Protein AF-A0A9W7DNK6-F1 (afdb_monomer)

Radius of gyration: 19.86 Å; Cα contacts (8 Å, |Δi|>4): 565; chains: 1; bounding box: 52×37×56 Å

Sequence (285 aa):
MNDELVAIPTETVYGLACNALSPTAAERVFQKKARPLTDPLIVHVPSPESALPLISAPPQLHTAFLALTSSFWPGPLTIILPSSPLIPPIITSSTSTVALRSPSHPTCRSIMSACKVPLAMPSANKFGHVSPTTREHVMCEFPTGVLIVDEGESSTSEKVGIESTVVKLSVDPGGATAVQILRPGVVTSRMVSGGMEDVGETVVVDFGGIMEGMEGEALAYRTLSGGGDAGEAGRVVYETLRWAEEVTGAKWIALPDLRRVDDESVEGVKDRIWRAASGIVKGEK

Structure (mmCIF, N/CA/C/O backbone):
data_AF-A0A9W7DNK6-F1
#
_entry.id   AF-A0A9W7DNK6-F1
#
loop_
_atom_site.group_PDB
_atom_site.id
_atom_site.type_symbol
_atom_site.label_atom_id
_atom_site.label_alt_id
_atom_site.label_comp_id
_atom_site.label_asym_id
_atom_site.label_entity_id
_atom_site.label_seq_id
_atom_site.pdbx_PDB_ins_code
_atom_site.Cartn_x
_atom_site.Cartn_y
_atom_site.Cartn_z
_atom_site.occupancy
_atom_site.B_iso_or_equiv
_atom_site.auth_seq_id
_atom_site.auth_comp_id
_atom_site.auth_asym_id
_atom_site.auth_atom_id
_atom_site.pdbx_PDB_model_num
ATOM 1 N N . MET A 1 1 ? -8.179 14.405 7.947 1.00 64.06 1 MET A N 1
ATOM 2 C CA . MET A 1 1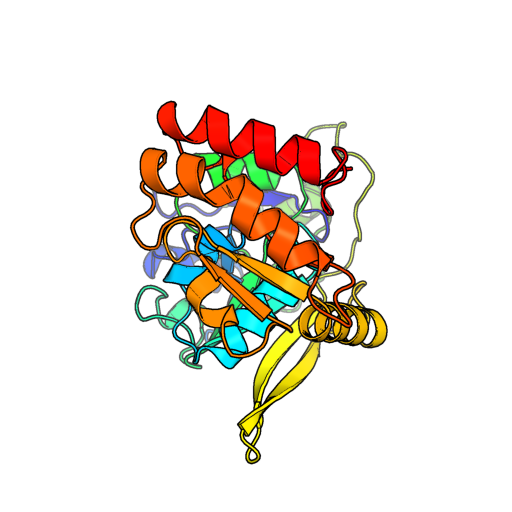 ? -7.617 15.775 7.953 1.00 64.06 1 MET A CA 1
ATOM 3 C C . MET A 1 1 ? -7.549 16.375 9.356 1.00 64.06 1 MET A C 1
ATOM 5 O O . MET A 1 1 ? -6.521 16.944 9.669 1.00 64.06 1 MET A O 1
ATOM 9 N N . ASN A 1 2 ? -8.550 16.188 10.226 1.00 84.25 2 ASN A N 1
ATOM 10 C CA . ASN A 1 2 ? -8.528 16.683 11.619 1.00 84.25 2 ASN A CA 1
ATOM 11 C C . ASN A 1 2 ? -7.933 15.675 12.632 1.00 84.25 2 ASN A C 1
ATOM 13 O O . ASN A 1 2 ? -8.372 15.611 13.777 1.00 84.25 2 ASN A O 1
ATOM 17 N N . ASP A 1 3 ? -7.011 14.812 12.189 1.00 85.56 3 ASP A N 1
ATOM 18 C CA . ASP A 1 3 ? -6.438 13.702 12.978 1.00 85.56 3 ASP A CA 1
ATOM 19 C C . ASP A 1 3 ? -7.453 12.752 13.647 1.00 85.56 3 ASP A C 1
ATOM 21 O O . ASP A 1 3 ? -7.132 12.053 14.608 1.00 85.56 3 ASP A O 1
ATOM 25 N N . GLU A 1 4 ? -8.686 12.705 13.142 1.00 90.81 4 GLU A N 1
ATOM 26 C CA . GLU A 1 4 ? -9.714 11.763 13.584 1.00 90.81 4 GLU A CA 1
ATOM 27 C C . GLU A 1 4 ? -9.460 10.347 13.063 1.00 90.81 4 GLU A C 1
ATOM 29 O O . GLU A 1 4 ? -8.839 10.147 12.016 1.00 90.81 4 GLU A O 1
ATOM 34 N N . LEU A 1 5 ? -9.970 9.366 13.812 1.00 96.31 5 LEU A N 1
ATOM 35 C CA . LEU A 1 5 ? -9.886 7.954 13.465 1.00 96.31 5 LEU A CA 1
ATOM 36 C C . LEU A 1 5 ? -11.190 7.501 12.819 1.00 96.31 5 LEU A C 1
ATOM 38 O O . LEU A 1 5 ? -12.268 7.682 13.396 1.00 96.31 5 LEU A O 1
ATOM 42 N N . VAL A 1 6 ? -11.075 6.873 11.653 1.00 96.94 6 VAL A N 1
ATOM 43 C CA . VAL A 1 6 ? -12.226 6.401 10.880 1.00 96.94 6 VAL A CA 1
ATOM 44 C C . VAL A 1 6 ? -12.039 4.928 10.547 1.00 96.94 6 VAL A C 1
ATOM 46 O O . VAL A 1 6 ? -11.038 4.552 9.951 1.00 96.94 6 VAL A O 1
ATOM 49 N N . ALA A 1 7 ? -12.988 4.077 10.916 1.00 96.81 7 ALA A N 1
ATOM 50 C CA . ALA A 1 7 ? -13.024 2.694 10.479 1.00 96.81 7 ALA A CA 1
ATOM 51 C C . ALA A 1 7 ? -13.635 2.602 9.078 1.00 96.81 7 ALA A C 1
ATOM 53 O O . ALA A 1 7 ? -14.794 2.968 8.875 1.00 96.81 7 ALA A O 1
ATOM 54 N N . ILE A 1 8 ? -12.850 2.110 8.124 1.00 95.12 8 ILE A N 1
ATOM 55 C CA . ILE A 1 8 ? -13.190 2.054 6.702 1.00 95.12 8 ILE A CA 1
ATOM 56 C C . ILE A 1 8 ? -13.221 0.584 6.250 1.00 95.12 8 ILE A C 1
ATOM 58 O O . ILE A 1 8 ? -12.282 -0.160 6.553 1.00 95.12 8 ILE A O 1
ATOM 62 N N . PRO A 1 9 ? -14.264 0.142 5.526 1.00 92.94 9 PRO A N 1
ATOM 63 C CA . PRO A 1 9 ? -14.311 -1.194 4.940 1.00 92.94 9 PRO A CA 1
ATOM 64 C C . PRO A 1 9 ? -13.291 -1.349 3.805 1.00 92.94 9 PRO A C 1
ATOM 66 O O . PRO A 1 9 ? -13.071 -0.425 3.019 1.00 92.94 9 PRO A O 1
ATOM 69 N N . THR A 1 10 ? -12.687 -2.535 3.700 1.00 89.56 10 THR A N 1
ATOM 70 C CA . THR A 1 10 ? -11.855 -2.950 2.556 1.00 89.56 10 THR A CA 1
ATOM 71 C C . THR A 1 10 ? -12.323 -4.307 2.037 1.00 89.56 10 THR A C 1
ATOM 73 O O . THR A 1 10 ? -13.137 -4.970 2.677 1.00 89.56 10 THR A O 1
ATOM 76 N N . GLU A 1 11 ? -11.751 -4.776 0.928 1.00 84.75 11 GLU A N 1
ATOM 77 C CA . GLU A 1 11 ? -11.993 -6.119 0.399 1.00 84.75 11 GLU A CA 1
ATOM 78 C C . GLU A 1 11 ? -11.449 -7.216 1.331 1.00 84.75 11 GLU A C 1
ATOM 80 O O . GLU A 1 11 ? -11.823 -8.376 1.211 1.00 84.75 11 GLU A O 1
ATOM 85 N N . THR A 1 12 ? -10.571 -6.866 2.279 1.00 83.56 12 THR A N 1
ATOM 86 C CA . THR A 1 12 ? -9.994 -7.806 3.256 1.00 83.56 12 THR A CA 1
ATOM 87 C C . THR A 1 12 ? -10.720 -7.764 4.599 1.00 83.56 12 THR A C 1
ATOM 89 O O . THR A 1 12 ? -11.497 -8.660 4.918 1.00 83.56 12 THR A O 1
ATOM 92 N N . VAL A 1 13 ? -10.472 -6.716 5.384 1.00 88.81 13 VAL A N 1
ATOM 93 C CA . VAL A 1 13 ? -11.018 -6.480 6.727 1.00 88.81 13 VAL A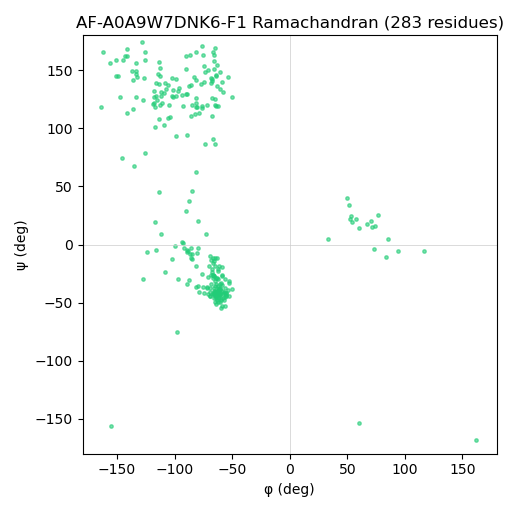 CA 1
ATOM 94 C C . VAL A 1 13 ? -11.286 -4.981 6.899 1.00 88.81 13 VAL A C 1
ATOM 96 O O . VAL A 1 13 ? -10.737 -4.162 6.156 1.00 88.81 13 VAL A O 1
ATOM 99 N N . TYR A 1 14 ? -12.098 -4.590 7.877 1.00 92.69 14 TYR A N 1
ATOM 100 C CA . TYR A 1 14 ? -12.216 -3.184 8.262 1.00 92.69 14 TYR A CA 1
ATOM 101 C C . TYR A 1 14 ? -10.880 -2.682 8.797 1.00 92.69 14 TYR A C 1
ATOM 103 O O . TYR A 1 14 ? -10.223 -3.353 9.599 1.00 92.69 14 TYR A O 1
ATOM 111 N N . GLY A 1 15 ? -10.498 -1.484 8.377 1.00 95.81 15 GLY A N 1
ATOM 112 C CA . GLY A 1 15 ? -9.262 -0.840 8.777 1.00 95.81 15 GLY A CA 1
ATOM 113 C C . GLY A 1 15 ? -9.510 0.442 9.566 1.00 95.81 15 GLY A C 1
ATOM 114 O O . GLY A 1 15 ? -10.405 1.207 9.229 1.00 95.81 15 GLY A O 1
ATOM 115 N N . LEU A 1 16 ? -8.733 0.685 10.624 1.00 97.44 16 LEU A N 1
ATOM 116 C CA . LEU A 1 16 ? -8.794 1.908 11.427 1.00 97.44 16 LEU A CA 1
ATOM 117 C C . LEU A 1 16 ? -7.854 2.952 10.826 1.00 97.44 16 LEU A C 1
ATOM 119 O O . LEU A 1 16 ? -6.657 2.945 11.100 1.00 97.44 16 LEU A O 1
ATOM 123 N N . ALA A 1 17 ? -8.401 3.815 9.981 1.00 97.56 17 ALA A N 1
ATOM 124 C CA . ALA A 1 17 ? -7.662 4.789 9.204 1.00 97.56 17 ALA A CA 1
ATOM 125 C C . ALA A 1 17 ? -7.319 6.051 10.003 1.00 97.56 17 ALA A C 1
ATOM 127 O O . ALA A 1 17 ? -8.140 6.588 10.753 1.00 97.56 17 ALA A O 1
ATOM 128 N N . CYS A 1 18 ? -6.118 6.563 9.754 1.00 97.31 18 CYS A N 1
ATOM 129 C CA . CYS A 1 18 ? -5.677 7.901 10.120 1.00 97.31 18 CYS A CA 1
ATOM 130 C C . CYS A 1 18 ? -4.815 8.499 8.995 1.00 97.31 18 CYS A C 1
ATOM 132 O O . CYS A 1 18 ? -4.393 7.789 8.080 1.00 97.31 18 CYS A O 1
ATOM 134 N N . ASN A 1 19 ? -4.519 9.800 9.054 1.00 97.38 19 ASN A N 1
ATOM 135 C CA . ASN A 1 19 ? -3.562 10.419 8.131 1.00 97.38 19 ASN A CA 1
ATOM 136 C C . ASN A 1 19 ? -2.161 9.823 8.365 1.00 97.38 19 ASN A C 1
ATOM 138 O O . ASN A 1 19 ? -1.620 9.971 9.460 1.00 97.38 19 ASN A O 1
ATOM 142 N N . ALA A 1 20 ? -1.571 9.176 7.355 1.00 97.38 20 ALA A N 1
ATOM 143 C CA . ALA A 1 20 ? -0.252 8.552 7.479 1.00 97.38 20 ALA A CA 1
ATOM 144 C C . ALA A 1 20 ? 0.881 9.574 7.653 1.00 97.38 20 ALA A C 1
ATOM 146 O O . ALA A 1 20 ? 1.939 9.223 8.161 1.00 97.38 20 ALA A O 1
ATOM 147 N N . LEU A 1 21 ? 0.668 10.829 7.250 1.00 96.50 21 LEU A N 1
ATOM 148 C CA . LEU A 1 21 ? 1.663 11.901 7.356 1.00 96.50 21 LEU A CA 1
ATOM 149 C C . LEU A 1 21 ? 1.590 12.652 8.694 1.00 96.50 21 LEU A C 1
ATOM 151 O O . LEU A 1 21 ? 2.411 13.528 8.945 1.00 96.50 21 LEU A O 1
ATOM 155 N N . SER A 1 22 ? 0.614 12.332 9.552 1.00 97.31 22 SER A N 1
ATOM 156 C CA . SER A 1 22 ? 0.435 12.962 10.864 1.00 97.31 22 SER A CA 1
ATOM 157 C C . SER A 1 22 ? 0.917 12.025 11.978 1.00 97.31 22 SER A C 1
ATOM 159 O O . SER A 1 22 ? 0.249 11.024 12.260 1.00 97.31 22 SER A O 1
ATOM 161 N N . PRO A 1 23 ? 2.042 12.336 12.655 1.00 96.81 23 PRO A N 1
ATOM 162 C CA . PRO A 1 23 ? 2.496 11.564 13.810 1.00 96.81 23 PRO A CA 1
ATOM 163 C C . PRO A 1 23 ? 1.430 11.500 14.909 1.00 96.81 23 PRO A C 1
ATOM 165 O O . PRO A 1 23 ? 1.177 10.434 15.460 1.00 96.81 23 PRO A O 1
ATOM 168 N N . THR A 1 24 ? 0.737 12.614 15.162 1.00 97.00 24 THR A N 1
ATOM 169 C CA . THR A 1 24 ? -0.335 12.706 16.160 1.00 97.00 24 THR A CA 1
ATOM 170 C C . THR A 1 24 ? -1.504 11.779 15.830 1.00 97.00 24 THR A C 1
ATOM 172 O O . THR A 1 24 ? -2.023 11.092 16.711 1.00 97.00 24 THR A O 1
ATOM 175 N N . ALA A 1 25 ? -1.911 11.694 14.561 1.00 96.94 25 ALA A N 1
ATOM 176 C CA . ALA A 1 25 ? -2.964 10.767 14.153 1.00 96.94 25 ALA A CA 1
ATOM 177 C C . ALA A 1 25 ? -2.529 9.300 14.321 1.00 96.94 25 ALA A C 1
ATOM 179 O O . ALA A 1 25 ? -3.310 8.471 14.794 1.00 96.94 25 ALA A O 1
ATOM 180 N N . ALA A 1 26 ? -1.271 8.986 13.993 1.00 97.38 26 ALA A N 1
ATOM 181 C CA . ALA A 1 26 ? -0.706 7.654 14.184 1.00 97.38 26 ALA A CA 1
ATOM 182 C C . ALA A 1 26 ? -0.643 7.258 15.670 1.00 97.38 26 ALA A C 1
ATOM 184 O O . ALA A 1 26 ? -1.059 6.154 16.025 1.00 97.38 26 ALA A O 1
ATOM 185 N N . GLU A 1 27 ? -0.210 8.160 16.558 1.00 96.94 27 GLU A N 1
ATOM 186 C CA . GLU A 1 27 ? -0.212 7.937 18.012 1.00 96.94 27 GLU A CA 1
ATOM 187 C C . GLU A 1 27 ? -1.606 7.565 18.520 1.00 96.94 27 GLU A C 1
ATOM 189 O O . GLU A 1 27 ? -1.755 6.606 19.282 1.00 96.94 27 GLU A O 1
ATOM 194 N N . ARG A 1 28 ? -2.646 8.263 18.042 1.00 96.88 28 ARG A N 1
ATOM 195 C CA . ARG A 1 28 ? -4.041 7.948 18.382 1.00 96.88 28 ARG A CA 1
ATOM 196 C C . ARG A 1 28 ? -4.426 6.537 17.943 1.00 96.88 28 ARG A C 1
ATOM 198 O O . ARG A 1 28 ? -5.109 5.854 18.702 1.00 96.88 28 ARG A O 1
ATOM 205 N N . VAL A 1 29 ? -3.983 6.068 16.772 1.00 97.19 29 VAL A N 1
ATOM 206 C CA . VAL A 1 29 ? -4.210 4.680 16.322 1.00 97.19 29 VAL A CA 1
ATOM 207 C C . VAL A 1 29 ? -3.545 3.678 17.266 1.00 97.19 29 VAL A C 1
ATOM 209 O O . VAL A 1 29 ? -4.205 2.734 17.710 1.00 97.19 29 VAL A O 1
ATOM 212 N N . PHE A 1 30 ? -2.268 3.880 17.608 1.00 97.31 30 PHE A N 1
ATOM 213 C CA . PHE A 1 30 ? -1.543 2.996 18.528 1.00 97.31 30 PHE A CA 1
ATOM 214 C C . PHE A 1 30 ? -2.212 2.934 19.904 1.00 97.31 30 PHE A C 1
ATOM 216 O O . PHE A 1 30 ? -2.486 1.840 20.404 1.00 97.31 30 PHE A O 1
ATOM 223 N N . GLN A 1 31 ? -2.557 4.093 20.471 1.00 96.56 31 GLN A N 1
ATOM 224 C CA . GLN A 1 31 ? -3.263 4.200 21.748 1.00 96.56 31 GLN A CA 1
ATOM 225 C C . GLN A 1 31 ? -4.633 3.519 21.692 1.00 96.56 31 GLN A C 1
ATOM 227 O O . GLN A 1 31 ? -4.946 2.687 22.543 1.00 96.56 31 GLN A O 1
ATOM 232 N N . LYS A 1 32 ? -5.444 3.821 20.668 1.00 96.38 32 LYS A N 1
ATOM 233 C CA . LYS A 1 32 ? -6.810 3.294 20.543 1.00 96.38 32 LYS A CA 1
ATOM 234 C C . LYS A 1 32 ? -6.833 1.774 20.425 1.00 96.38 32 LYS A C 1
ATOM 236 O O . LYS A 1 32 ? -7.712 1.132 20.994 1.00 96.38 32 LYS A O 1
ATOM 241 N N . LYS A 1 33 ? -5.855 1.203 19.718 1.00 96.31 33 LYS A N 1
ATOM 242 C CA . LYS A 1 33 ? -5.711 -0.245 19.532 1.00 96.31 33 LYS A CA 1
ATOM 243 C C . LYS A 1 33 ? -4.958 -0.939 20.668 1.00 96.31 33 LYS A C 1
ATOM 245 O O . LYS A 1 33 ? -4.891 -2.163 20.635 1.00 96.31 33 LYS A O 1
ATOM 250 N N . ALA A 1 34 ? -4.362 -0.207 21.612 1.00 96.38 34 ALA A N 1
ATOM 251 C CA . ALA A 1 34 ? -3.357 -0.740 22.538 1.00 96.38 34 ALA A CA 1
ATOM 252 C C . ALA A 1 34 ? -2.245 -1.529 21.805 1.00 96.38 34 ALA A C 1
ATOM 254 O O . ALA A 1 34 ? -1.817 -2.599 22.235 1.00 96.38 34 ALA A O 1
ATOM 255 N N . ARG A 1 35 ? -1.821 -1.018 20.641 1.00 96.31 35 ARG A N 1
ATOM 256 C CA . ARG A 1 35 ? -0.809 -1.639 19.775 1.00 96.31 35 ARG A CA 1
ATOM 257 C C . ARG A 1 35 ? 0.590 -1.188 20.213 1.00 96.31 35 ARG A C 1
ATOM 259 O O . ARG A 1 35 ? 0.772 0.005 20.457 1.00 96.31 35 ARG A O 1
ATOM 266 N N . PRO A 1 36 ? 1.586 -2.087 20.287 1.00 95.56 36 PRO A N 1
ATOM 267 C CA . PRO A 1 36 ? 2.958 -1.692 20.588 1.00 95.56 36 PRO A CA 1
ATOM 268 C C . PRO A 1 36 ? 3.550 -0.865 19.440 1.00 95.56 36 PRO A C 1
ATOM 270 O O . PRO A 1 36 ? 3.337 -1.178 18.271 1.00 95.56 36 PRO A O 1
ATOM 273 N N . LEU A 1 37 ? 4.352 0.153 19.768 1.00 94.81 37 LEU A N 1
ATOM 274 C CA . LEU A 1 37 ? 5.025 1.014 18.780 1.00 94.81 37 LEU A CA 1
ATOM 275 C C . LEU A 1 37 ? 6.055 0.268 17.917 1.00 94.81 37 LEU A C 1
ATOM 277 O O . LEU A 1 37 ? 6.522 0.806 16.919 1.00 94.81 37 LEU A O 1
ATOM 281 N N . THR A 1 38 ? 6.405 -0.965 18.287 1.00 94.56 38 THR A N 1
ATOM 282 C CA . THR A 1 38 ? 7.292 -1.853 17.525 1.00 94.56 38 THR A CA 1
ATOM 283 C C . THR A 1 38 ? 6.588 -2.572 16.374 1.00 94.56 38 THR A C 1
ATOM 285 O O . THR A 1 38 ? 7.257 -3.277 15.625 1.00 94.56 38 THR A O 1
ATOM 288 N N . ASP A 1 39 ? 5.260 -2.456 16.257 1.00 93.62 39 ASP A N 1
ATOM 289 C CA . ASP A 1 39 ? 4.487 -3.115 15.206 1.00 93.62 39 ASP A CA 1
ATOM 290 C C . ASP A 1 39 ? 3.962 -2.082 14.182 1.00 93.62 39 ASP A C 1
ATOM 292 O O . ASP A 1 39 ? 2.989 -1.370 14.470 1.00 93.62 39 ASP A O 1
ATOM 296 N N . PRO A 1 40 ? 4.588 -1.976 12.994 1.00 96.44 40 PRO A N 1
ATOM 297 C CA . PRO A 1 40 ? 4.369 -0.873 12.058 1.00 96.44 40 PRO A CA 1
ATOM 298 C C . PRO A 1 40 ? 2.958 -0.869 11.461 1.00 96.44 40 PRO A C 1
ATOM 300 O O . PRO A 1 40 ? 2.211 -1.847 11.546 1.00 96.44 40 PRO A O 1
ATOM 303 N N . LEU A 1 41 ? 2.568 0.246 10.843 1.00 97.88 41 LEU A N 1
ATOM 304 C CA . LEU A 1 41 ? 1.269 0.406 10.188 1.00 97.88 41 LEU A CA 1
ATOM 305 C C . LEU A 1 41 ? 1.400 0.275 8.667 1.00 97.88 41 LEU A C 1
ATOM 307 O O . LEU A 1 41 ? 2.362 0.749 8.068 1.00 97.88 41 LEU A O 1
ATOM 311 N N . ILE A 1 42 ? 0.393 -0.330 8.030 1.00 98.19 42 ILE A N 1
ATOM 312 C CA . ILE A 1 42 ? 0.296 -0.365 6.566 1.00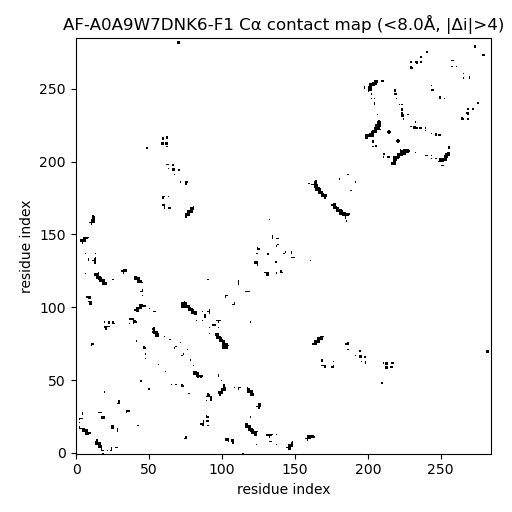 98.19 42 ILE A CA 1
ATOM 313 C C . ILE A 1 42 ? -0.300 0.958 6.081 1.00 98.19 42 ILE A C 1
ATOM 315 O O . ILE A 1 42 ? -1.391 1.357 6.505 1.00 98.19 42 ILE A O 1
ATOM 319 N N . VAL A 1 43 ? 0.410 1.610 5.168 1.00 98.44 43 VAL A N 1
ATOM 320 C CA . VAL A 1 43 ? 0.002 2.839 4.494 1.00 98.44 43 VAL A CA 1
ATOM 321 C C . VAL A 1 43 ? -0.752 2.489 3.215 1.00 98.44 43 VAL A C 1
ATOM 323 O O . VAL A 1 43 ? -0.304 1.690 2.398 1.00 98.44 43 VAL A O 1
ATOM 326 N N . HIS A 1 44 ? -1.920 3.091 3.047 1.00 98.31 44 HIS A N 1
ATOM 327 C CA . HIS A 1 44 ? -2.812 2.862 1.928 1.00 98.31 44 HIS A CA 1
ATOM 328 C C . HIS A 1 44 ? -2.794 4.064 0.991 1.00 98.31 44 HIS A C 1
ATOM 330 O O . HIS A 1 44 ? -2.900 5.214 1.428 1.00 98.31 44 HIS A O 1
ATOM 336 N N . VAL A 1 45 ? -2.684 3.774 -0.302 1.00 96.56 45 VAL A N 1
ATOM 337 C CA . VAL A 1 45 ? -2.554 4.751 -1.389 1.00 96.56 45 VAL A CA 1
ATOM 338 C C . VAL A 1 45 ? -3.521 4.433 -2.538 1.00 96.56 45 VAL A C 1
ATOM 340 O O . VAL A 1 45 ? -3.805 3.261 -2.802 1.00 96.56 45 VAL A O 1
ATOM 343 N N . PRO A 1 46 ? -4.100 5.440 -3.216 1.00 92.94 46 PRO A N 1
ATOM 344 C CA . PRO A 1 46 ? -5.096 5.199 -4.264 1.00 92.94 46 PRO A CA 1
ATOM 345 C C . PRO A 1 46 ? -4.503 4.564 -5.531 1.00 92.94 46 PRO A C 1
ATOM 347 O O . PRO A 1 46 ? -5.258 4.026 -6.350 1.00 92.94 46 PRO A O 1
ATOM 350 N N . SER A 1 47 ? -3.181 4.644 -5.711 1.00 89.38 47 SER A N 1
ATOM 351 C CA . SER A 1 47 ? -2.485 4.128 -6.890 1.00 89.38 47 SER A CA 1
ATOM 352 C C . SER A 1 47 ? -0.976 3.937 -6.681 1.00 89.38 47 SER A C 1
ATOM 354 O O . SER A 1 47 ? -0.430 4.492 -5.720 1.00 89.38 47 SER A O 1
ATOM 356 N N . PRO A 1 48 ? -0.291 3.200 -7.575 1.00 88.81 48 PRO A N 1
ATOM 357 C CA . PRO A 1 48 ? 1.166 3.065 -7.551 1.00 88.81 48 PRO A CA 1
ATOM 358 C C . PRO A 1 48 ? 1.884 4.416 -7.635 1.00 88.81 48 PRO A C 1
ATOM 360 O O . PRO A 1 48 ? 2.801 4.667 -6.860 1.00 88.81 48 PRO A O 1
ATOM 363 N N . GLU A 1 49 ? 1.408 5.331 -8.483 1.00 87.38 49 GLU A N 1
ATOM 364 C CA . GLU A 1 49 ? 2.028 6.648 -8.691 1.00 87.38 49 GLU A CA 1
ATOM 365 C C . GLU A 1 49 ? 1.991 7.482 -7.407 1.00 87.38 49 GLU A C 1
ATOM 367 O O . GLU A 1 49 ? 2.979 8.100 -7.026 1.00 87.38 49 GLU A O 1
ATOM 372 N N . SER A 1 50 ? 0.875 7.433 -6.670 1.00 90.62 50 SER A N 1
ATOM 373 C CA . SER A 1 50 ? 0.760 8.101 -5.365 1.00 90.62 50 SER A CA 1
ATOM 374 C C . SER A 1 50 ? 1.628 7.471 -4.265 1.00 90.62 50 SER A C 1
ATOM 376 O O . SER A 1 50 ? 1.816 8.075 -3.209 1.00 90.62 50 SER A O 1
ATOM 378 N N . ALA A 1 51 ? 2.156 6.267 -4.500 1.00 95.00 51 ALA A N 1
ATOM 379 C CA . ALA A 1 51 ? 3.057 5.564 -3.595 1.00 95.00 51 ALA A CA 1
ATOM 380 C C . ALA A 1 51 ? 4.528 5.945 -3.816 1.00 95.00 51 ALA A C 1
ATOM 382 O O . ALA A 1 51 ? 5.299 5.924 -2.858 1.00 95.00 51 ALA A O 1
ATOM 383 N N . LEU A 1 52 ? 4.913 6.301 -5.050 1.00 92.25 52 LEU A N 1
ATOM 384 C CA . LEU A 1 52 ? 6.305 6.584 -5.425 1.00 92.25 52 LEU A CA 1
ATOM 385 C C . LEU A 1 52 ? 6.968 7.672 -4.555 1.00 92.25 52 LEU A C 1
ATOM 387 O O . LEU A 1 52 ? 8.089 7.453 -4.104 1.00 92.25 52 LEU A O 1
ATOM 391 N N . PRO A 1 53 ? 6.303 8.790 -4.193 1.00 94.06 53 PRO A N 1
ATOM 392 C CA . PRO A 1 53 ? 6.905 9.777 -3.291 1.00 94.06 53 PRO A CA 1
ATOM 393 C C . PRO A 1 53 ? 7.165 9.256 -1.865 1.00 94.06 53 PRO A C 1
ATOM 395 O O . PRO A 1 53 ? 7.927 9.855 -1.105 1.00 94.06 53 PRO A O 1
ATOM 398 N N . LEU A 1 54 ? 6.509 8.162 -1.459 1.00 96.75 54 LEU A N 1
ATOM 399 C CA . LEU A 1 54 ? 6.585 7.593 -0.107 1.00 96.75 54 LEU A CA 1
ATOM 400 C C . LEU A 1 54 ? 7.722 6.574 0.052 1.00 96.75 54 LEU A C 1
ATOM 402 O O . LEU A 1 54 ? 7.976 6.112 1.168 1.00 96.75 54 LEU A O 1
ATOM 406 N N . ILE A 1 55 ? 8.406 6.229 -1.039 1.00 96.38 55 ILE A N 1
ATOM 407 C CA . ILE A 1 55 ? 9.526 5.287 -1.059 1.00 96.38 55 ILE A CA 1
ATOM 408 C C . ILE A 1 55 ? 10.834 5.999 -1.407 1.00 96.38 55 ILE A C 1
ATOM 410 O O . ILE A 1 55 ? 10.853 7.027 -2.075 1.00 96.38 55 ILE A O 1
ATOM 414 N N . SER A 1 56 ? 11.941 5.459 -0.910 1.00 95.06 56 SER A N 1
ATOM 415 C CA . SER A 1 56 ? 13.297 5.926 -1.213 1.00 95.06 56 SER A CA 1
ATOM 416 C C . SER A 1 56 ? 14.179 4.713 -1.483 1.00 95.06 56 SER A C 1
ATOM 418 O O . SER A 1 56 ? 15.042 4.363 -0.675 1.00 95.06 56 SER A O 1
ATOM 420 N N . ALA A 1 57 ? 13.896 4.021 -2.585 1.00 90.75 57 ALA A N 1
ATOM 421 C CA . ALA A 1 57 ? 14.512 2.750 -2.936 1.00 90.75 57 ALA A CA 1
ATOM 422 C C . ALA A 1 57 ? 15.387 2.884 -4.202 1.00 90.75 57 ALA A C 1
ATOM 424 O O . ALA A 1 57 ? 15.200 3.818 -4.981 1.00 90.75 57 ALA A O 1
ATOM 425 N N . PRO A 1 58 ? 16.374 1.993 -4.410 1.00 87.81 58 PRO A N 1
ATOM 426 C CA . PRO A 1 58 ? 17.147 1.980 -5.648 1.00 87.81 58 PRO A CA 1
ATOM 427 C C . PRO A 1 58 ? 16.260 1.596 -6.852 1.00 87.81 58 PRO A C 1
ATOM 429 O O . PRO A 1 58 ? 15.233 0.935 -6.649 1.00 87.81 58 PRO A O 1
ATOM 432 N N . PRO A 1 59 ? 16.659 1.953 -8.093 1.00 81.69 59 PRO A N 1
ATOM 433 C CA . PRO A 1 59 ? 15.852 1.751 -9.303 1.00 81.69 59 PRO A CA 1
ATOM 434 C C . PRO A 1 59 ? 15.305 0.329 -9.458 1.00 81.69 59 PRO A C 1
ATOM 436 O O . PRO A 1 59 ? 14.140 0.141 -9.792 1.00 81.69 59 PRO A O 1
ATOM 439 N N . GLN A 1 60 ? 16.104 -0.672 -9.093 1.00 80.12 60 GLN A N 1
ATOM 440 C CA . GLN A 1 60 ? 15.728 -2.076 -9.214 1.00 80.12 60 GLN A CA 1
ATOM 441 C C . GLN A 1 60 ? 14.488 -2.447 -8.386 1.00 80.12 60 GLN A C 1
ATOM 443 O O . GLN A 1 60 ? 13.598 -3.189 -8.804 1.00 80.12 60 GLN A O 1
ATOM 448 N N . LEU A 1 61 ? 14.372 -1.866 -7.189 1.00 89.31 61 LEU A N 1
ATOM 449 C CA . LEU A 1 61 ? 13.204 -2.086 -6.344 1.00 89.31 61 LEU A CA 1
ATOM 450 C C . LEU A 1 61 ? 11.982 -1.298 -6.829 1.00 89.31 61 LEU A C 1
ATOM 452 O O . LEU A 1 61 ? 10.860 -1.722 -6.552 1.00 89.31 61 LEU A O 1
ATOM 456 N N . HIS A 1 62 ? 12.170 -0.185 -7.549 1.00 87.25 62 HIS A N 1
ATOM 457 C CA . HIS A 1 62 ? 11.062 0.540 -8.181 1.00 87.25 62 HIS A CA 1
ATOM 458 C C . HIS A 1 62 ? 10.429 -0.293 -9.290 1.00 87.25 62 HIS A C 1
ATOM 460 O O . HIS A 1 62 ? 9.206 -0.393 -9.355 1.00 87.25 62 HIS A O 1
ATOM 466 N N . THR A 1 63 ? 11.234 -0.952 -10.113 1.00 79.94 63 THR A N 1
ATOM 467 C CA . THR A 1 63 ? 10.713 -1.805 -11.181 1.00 79.94 63 THR A CA 1
ATOM 468 C C . THR A 1 63 ? 9.945 -2.997 -10.623 1.00 79.94 63 THR A C 1
ATOM 470 O O . THR A 1 63 ? 8.788 -3.205 -10.991 1.00 79.94 63 THR A O 1
ATOM 473 N N . ALA A 1 64 ? 10.515 -3.731 -9.661 1.00 86.69 64 ALA A N 1
ATOM 474 C CA . ALA A 1 64 ? 9.804 -4.825 -8.999 1.00 86.69 64 ALA A CA 1
ATOM 475 C C . ALA A 1 64 ? 8.523 -4.356 -8.285 1.00 86.69 64 ALA A C 1
ATOM 477 O O . ALA A 1 64 ? 7.523 -5.075 -8.241 1.00 86.69 64 ALA A O 1
ATOM 478 N N . PHE A 1 65 ? 8.517 -3.136 -7.747 1.00 92.50 65 PHE A N 1
ATOM 479 C CA . PHE A 1 65 ? 7.312 -2.525 -7.200 1.00 92.50 65 PHE A CA 1
ATOM 480 C C . PHE A 1 65 ? 6.248 -2.285 -8.280 1.00 92.50 65 PHE A C 1
ATOM 482 O O . PHE A 1 65 ? 5.108 -2.725 -8.120 1.00 92.50 65 PHE A O 1
ATOM 489 N N . LEU A 1 66 ? 6.597 -1.641 -9.395 1.00 86.94 66 LEU A N 1
ATOM 490 C CA . LEU A 1 66 ? 5.673 -1.376 -10.506 1.00 86.94 66 LEU A CA 1
ATOM 491 C C . LEU A 1 66 ? 5.119 -2.673 -11.118 1.00 86.94 66 LEU A C 1
ATOM 493 O O . LEU A 1 66 ? 3.930 -2.775 -11.412 1.00 86.94 66 LEU A O 1
ATOM 497 N N . ALA A 1 67 ? 5.945 -3.709 -11.209 1.00 80.81 67 ALA A N 1
ATOM 498 C CA . ALA A 1 67 ? 5.557 -5.046 -11.645 1.00 80.81 67 ALA A CA 1
ATOM 499 C C . ALA A 1 67 ? 4.461 -5.681 -10.786 1.00 80.81 67 ALA A C 1
ATOM 501 O O . ALA A 1 67 ? 3.413 -6.120 -11.264 1.00 80.81 67 ALA A O 1
ATOM 502 N N . LEU A 1 68 ? 4.702 -5.712 -9.477 1.00 88.81 68 LEU A N 1
ATOM 503 C CA . LEU A 1 68 ? 3.776 -6.314 -8.534 1.00 88.81 68 LEU A CA 1
ATOM 504 C C . LEU A 1 68 ? 2.504 -5.481 -8.419 1.00 88.81 68 LEU A C 1
ATOM 506 O O . LEU A 1 68 ? 1.409 -6.030 -8.322 1.00 88.81 68 LEU A O 1
ATOM 510 N N . THR A 1 69 ? 2.622 -4.158 -8.455 1.00 90.81 69 THR A N 1
ATOM 511 C CA . THR A 1 69 ? 1.449 -3.291 -8.383 1.00 90.81 69 THR A CA 1
ATOM 512 C C . THR A 1 69 ? 0.608 -3.328 -9.659 1.00 90.81 69 THR A C 1
ATOM 514 O O . THR A 1 69 ? -0.608 -3.377 -9.539 1.00 90.81 69 THR A O 1
ATOM 517 N N . SER A 1 70 ? 1.189 -3.429 -10.857 1.00 82.19 70 SER A N 1
ATOM 518 C CA . SER A 1 70 ? 0.405 -3.597 -12.095 1.00 82.19 70 SER A CA 1
ATOM 519 C C . SER A 1 70 ? -0.388 -4.910 -12.134 1.00 82.19 70 SER A C 1
ATOM 521 O O . SER A 1 70 ? -1.455 -4.982 -12.741 1.00 82.19 70 SER A O 1
ATOM 523 N N . SER A 1 71 ? 0.113 -5.950 -11.460 1.00 82.50 71 SER A N 1
ATOM 524 C CA . SER A 1 71 ? -0.529 -7.268 -11.418 1.00 82.50 71 SER A CA 1
ATOM 525 C C . SER A 1 71 ? -1.535 -7.429 -10.279 1.00 82.50 71 SER A C 1
ATOM 527 O O . SER A 1 71 ? -2.517 -8.157 -10.424 1.00 82.50 71 SER A O 1
ATOM 529 N N . PHE A 1 72 ? -1.281 -6.800 -9.129 1.00 87.69 72 PHE A N 1
ATOM 530 C CA . PHE A 1 72 ? -2.011 -7.084 -7.889 1.00 87.69 72 PHE A CA 1
ATOM 531 C C . PHE A 1 72 ? -2.668 -5.862 -7.251 1.00 87.69 72 PHE A C 1
ATOM 533 O O . PHE A 1 72 ? -3.377 -6.029 -6.254 1.00 87.69 72 PHE A O 1
ATOM 540 N N . TRP A 1 73 ? -2.430 -4.650 -7.769 1.00 92.88 73 TRP A N 1
ATOM 541 C CA . TRP A 1 73 ? -3.127 -3.442 -7.338 1.00 92.88 73 TRP A CA 1
ATOM 542 C C . TRP A 1 73 ? -4.117 -2.949 -8.403 1.00 92.88 73 TRP A C 1
ATOM 544 O O . TRP A 1 73 ? -3.785 -2.903 -9.583 1.00 92.88 73 TRP A O 1
ATOM 554 N N . PRO A 1 74 ? -5.311 -2.503 -7.985 1.00 93.38 74 PRO A N 1
ATOM 555 C CA . PRO A 1 74 ? -5.781 -2.493 -6.605 1.00 93.38 74 PRO A CA 1
ATOM 556 C C . PRO A 1 74 ? -6.165 -3.897 -6.111 1.00 93.38 74 PRO A C 1
ATOM 558 O O . PRO A 1 74 ? -6.752 -4.683 -6.847 1.00 93.38 74 PRO A O 1
ATOM 561 N N . GLY A 1 75 ? -5.831 -4.219 -4.861 1.00 89.19 75 GLY A N 1
ATOM 562 C CA . GLY A 1 75 ? -6.077 -5.545 -4.311 1.00 89.19 75 GLY A CA 1
ATOM 563 C C . GLY A 1 75 ? -5.283 -5.910 -3.048 1.00 89.19 75 GLY A C 1
ATOM 564 O O . GLY A 1 75 ? -4.652 -5.068 -2.392 1.00 89.19 75 GLY A O 1
ATOM 565 N N . PRO A 1 76 ? -5.306 -7.203 -2.677 1.00 92.25 76 PRO A N 1
ATOM 566 C CA . PRO A 1 76 ? -4.855 -7.699 -1.379 1.00 92.25 76 PRO A CA 1
ATOM 567 C C . PRO A 1 76 ? -3.348 -8.016 -1.325 1.00 92.25 76 PRO A C 1
ATOM 569 O O . PRO A 1 76 ? -2.942 -8.966 -0.651 1.00 92.25 76 PRO A O 1
ATOM 572 N N . LEU A 1 77 ? -2.507 -7.215 -1.989 1.00 96.00 77 LEU A N 1
ATOM 573 C CA . LEU A 1 77 ? -1.048 -7.280 -1.863 1.00 96.00 77 LEU A CA 1
ATOM 574 C C . LEU A 1 77 ? -0.515 -6.053 -1.118 1.00 96.00 77 LEU A C 1
ATOM 576 O O . LEU A 1 77 ? -0.814 -4.915 -1.468 1.00 96.00 77 LEU A O 1
ATOM 580 N N . THR A 1 78 ? 0.317 -6.280 -0.111 1.00 98.25 78 THR A N 1
ATOM 581 C CA . THR A 1 78 ? 1.082 -5.249 0.589 1.00 98.25 78 THR A CA 1
ATOM 582 C C . THR A 1 78 ? 2.560 -5.424 0.280 1.00 98.25 78 THR A C 1
ATOM 584 O O . THR A 1 78 ? 3.086 -6.526 0.422 1.00 98.25 78 THR A O 1
ATOM 587 N N . ILE A 1 79 ? 3.231 -4.340 -0.102 1.00 98.44 79 ILE A N 1
ATOM 588 C CA . ILE A 1 79 ? 4.643 -4.348 -0.494 1.00 98.44 79 ILE A CA 1
ATOM 589 C C . ILE A 1 79 ? 5.444 -3.495 0.490 1.00 98.44 79 ILE A C 1
ATOM 591 O O . ILE A 1 79 ? 5.084 -2.349 0.752 1.00 98.44 79 ILE A O 1
ATOM 595 N N . ILE A 1 80 ? 6.516 -4.059 1.047 1.00 98.50 80 ILE A N 1
ATOM 596 C CA . ILE A 1 80 ? 7.444 -3.384 1.958 1.00 98.50 80 ILE A CA 1
ATOM 597 C C . ILE A 1 80 ? 8.702 -2.976 1.201 1.00 98.50 80 ILE A C 1
ATOM 599 O O . ILE A 1 80 ? 9.363 -3.823 0.597 1.00 98.50 80 ILE A O 1
ATOM 603 N N . LEU A 1 81 ? 9.042 -1.691 1.303 1.00 97.38 81 LEU A N 1
ATOM 604 C CA . LEU A 1 81 ? 10.177 -1.042 0.644 1.00 97.38 81 LEU A CA 1
ATOM 605 C C . LEU A 1 81 ? 10.834 -0.010 1.571 1.00 97.38 81 LEU A C 1
ATOM 607 O O . LEU A 1 81 ? 10.195 0.425 2.533 1.00 97.38 81 LEU A O 1
ATOM 611 N N . PRO A 1 82 ? 12.079 0.421 1.298 1.00 97.69 82 PRO A N 1
ATOM 612 C CA . PRO A 1 82 ? 12.678 1.584 1.950 1.00 97.69 82 PRO A CA 1
ATOM 613 C C . PRO A 1 82 ? 11.754 2.809 1.903 1.00 97.69 82 PRO A C 1
ATOM 615 O O . PRO A 1 82 ? 11.274 3.196 0.837 1.00 97.69 82 PRO A O 1
ATOM 618 N N . SER A 1 83 ? 11.490 3.410 3.062 1.00 97.38 83 SER A N 1
ATOM 619 C CA . SER A 1 83 ? 10.587 4.559 3.190 1.00 97.38 83 SER A CA 1
ATOM 620 C C . SER A 1 83 ? 11.293 5.871 2.870 1.00 97.38 83 SER A C 1
ATOM 622 O O . SER A 1 83 ? 12.443 6.062 3.268 1.00 97.38 83 SER A O 1
ATOM 624 N N . SER A 1 84 ? 10.588 6.808 2.241 1.00 97.19 84 SER A N 1
ATOM 625 C CA . SER A 1 84 ? 11.059 8.188 2.119 1.00 97.19 84 SER A CA 1
ATOM 626 C C . SER A 1 84 ? 10.913 8.961 3.444 1.00 97.19 84 SER A C 1
ATOM 628 O O . SER A 1 84 ? 10.134 8.557 4.315 1.00 97.19 84 SER A O 1
ATOM 630 N N . PRO A 1 85 ? 11.604 10.107 3.608 1.00 96.62 85 PRO A N 1
ATOM 631 C CA . PRO A 1 85 ? 11.459 10.971 4.785 1.00 96.62 85 PRO A CA 1
ATOM 632 C C . PRO A 1 85 ? 10.059 11.577 4.975 1.00 96.62 85 PRO A C 1
ATOM 634 O O . PRO A 1 85 ? 9.785 12.135 6.034 1.00 96.62 85 PRO A O 1
ATOM 637 N N . LEU A 1 86 ? 9.175 11.488 3.970 1.00 96.75 86 LEU A N 1
ATOM 638 C CA . LEU A 1 86 ? 7.784 11.935 4.097 1.00 96.75 86 LEU A CA 1
ATOM 639 C C . LEU A 1 86 ? 6.987 11.073 5.081 1.00 96.75 86 LEU A C 1
ATOM 641 O O . LEU A 1 86 ? 6.005 11.551 5.643 1.00 96.75 86 LEU A O 1
ATOM 645 N N . ILE A 1 87 ? 7.384 9.812 5.282 1.00 97.94 87 ILE A N 1
ATOM 646 C CA . ILE A 1 87 ? 6.712 8.902 6.207 1.00 97.94 87 ILE A CA 1
ATOM 647 C C . ILE A 1 87 ? 7.255 9.113 7.629 1.00 97.94 87 ILE A C 1
ATOM 649 O O . ILE A 1 87 ? 8.438 8.870 7.877 1.00 97.94 87 ILE A O 1
ATOM 653 N N . PRO A 1 88 ? 6.406 9.490 8.603 1.00 97.56 88 PRO A N 1
ATOM 654 C CA . PRO A 1 88 ? 6.822 9.610 9.993 1.00 97.56 88 PRO A CA 1
ATOM 655 C C . PRO A 1 88 ? 7.372 8.289 10.568 1.00 97.56 88 PRO A C 1
ATOM 657 O O . PRO A 1 88 ? 6.754 7.240 10.364 1.00 97.56 88 PRO A O 1
ATOM 660 N N . PRO A 1 89 ? 8.447 8.310 11.382 1.00 97.38 89 PRO A N 1
ATOM 661 C CA . PRO A 1 89 ? 9.039 7.095 11.961 1.00 97.38 89 PRO A CA 1
ATOM 662 C C . PRO A 1 89 ? 8.068 6.231 12.776 1.00 97.38 89 PRO A C 1
ATOM 664 O O . PRO A 1 89 ? 8.208 5.012 12.819 1.00 97.38 89 PRO A O 1
ATOM 667 N N . ILE A 1 90 ? 7.052 6.844 13.393 1.00 97.81 90 ILE A N 1
ATOM 668 C CA . ILE A 1 90 ? 6.017 6.125 14.145 1.00 97.81 90 ILE A CA 1
ATOM 669 C C . ILE A 1 90 ? 5.199 5.164 13.264 1.00 97.81 90 ILE A C 1
ATOM 671 O O . ILE A 1 90 ? 4.764 4.120 13.740 1.00 97.81 90 ILE A O 1
ATOM 675 N N . ILE A 1 91 ? 5.028 5.469 11.973 1.00 98.06 91 ILE A N 1
ATOM 676 C CA . ILE A 1 91 ? 4.339 4.589 11.018 1.00 98.06 91 ILE A CA 1
ATOM 677 C C . ILE A 1 91 ? 5.168 3.335 10.742 1.00 98.06 91 ILE A C 1
ATOM 679 O O . ILE A 1 91 ? 4.624 2.236 10.657 1.00 98.06 91 ILE A O 1
ATOM 683 N N . THR A 1 92 ? 6.483 3.499 10.607 1.00 96.81 92 THR A N 1
ATOM 684 C CA . THR A 1 92 ? 7.418 2.435 10.213 1.00 96.81 92 THR A CA 1
ATOM 685 C C . THR A 1 92 ? 8.033 1.708 11.402 1.00 96.81 92 THR A C 1
ATOM 687 O O . THR A 1 92 ? 8.881 0.837 11.202 1.00 96.81 92 THR A O 1
ATOM 690 N N . SER A 1 93 ? 7.660 2.071 12.634 1.00 95.75 93 SER A N 1
ATOM 691 C CA . SER A 1 93 ? 8.325 1.609 13.859 1.00 95.75 93 SER A CA 1
ATOM 692 C C . SER A 1 93 ? 9.845 1.824 13.814 1.00 95.75 93 SER A C 1
ATOM 694 O O . SER A 1 93 ? 10.614 1.000 14.306 1.00 95.75 93 SER A O 1
ATOM 696 N N . SER A 1 94 ? 10.283 2.911 13.169 1.00 94.06 94 SER A N 1
ATOM 697 C CA . SER A 1 94 ? 11.694 3.258 12.943 1.00 94.06 94 SER A CA 1
ATOM 698 C C . SER A 1 94 ? 12.515 2.197 12.189 1.00 94.06 94 SER A C 1
ATOM 700 O O . SER A 1 94 ? 13.740 2.191 12.273 1.00 94.06 94 SER A O 1
ATOM 702 N N . THR A 1 95 ? 11.871 1.310 11.422 1.00 93.44 95 THR A N 1
ATOM 703 C CA . THR A 1 95 ? 12.557 0.264 10.633 1.00 93.44 95 THR A CA 1
ATOM 704 C C . THR A 1 95 ? 13.150 0.766 9.313 1.00 93.44 95 THR A C 1
ATOM 706 O O . THR A 1 95 ? 13.753 -0.015 8.578 1.00 93.44 95 THR A O 1
ATOM 709 N N . SER A 1 96 ? 12.952 2.047 8.980 1.00 93.94 96 SER A N 1
ATOM 710 C CA . SER A 1 96 ? 13.319 2.663 7.691 1.00 93.94 96 SER A CA 1
ATOM 711 C C . SER A 1 96 ? 12.639 2.034 6.466 1.00 93.94 96 SER A C 1
ATOM 713 O O . SER A 1 96 ? 13.047 2.277 5.330 1.00 93.94 96 SER A O 1
ATOM 715 N N . THR A 1 97 ? 11.595 1.227 6.677 1.00 97.56 97 THR A N 1
ATOM 716 C CA . THR A 1 97 ? 10.791 0.621 5.610 1.00 97.56 97 THR A CA 1
ATOM 717 C C . THR A 1 97 ? 9.311 0.911 5.813 1.00 97.56 97 THR A C 1
ATOM 719 O O . THR A 1 97 ? 8.832 0.926 6.945 1.00 97.56 97 THR A O 1
ATOM 722 N N . VAL A 1 98 ? 8.576 1.132 4.725 1.00 98.19 98 VAL A N 1
ATOM 723 C CA . VAL A 1 98 ? 7.128 1.364 4.728 1.00 98.19 98 VAL A CA 1
ATOM 724 C C . VAL A 1 98 ? 6.418 0.205 4.041 1.00 98.19 98 VAL A C 1
ATOM 726 O O . VAL A 1 98 ? 6.869 -0.283 3.008 1.00 98.19 98 VAL A O 1
ATOM 729 N N . ALA A 1 99 ? 5.301 -0.232 4.621 1.00 98.31 99 ALA A N 1
ATOM 730 C CA . ALA A 1 99 ? 4.390 -1.190 4.012 1.00 98.31 99 ALA A CA 1
ATOM 731 C C . ALA A 1 99 ? 3.291 -0.429 3.263 1.00 98.31 99 ALA A C 1
ATOM 733 O O . ALA A 1 99 ? 2.544 0.324 3.887 1.00 98.31 99 ALA A O 1
ATOM 734 N N . LEU A 1 100 ? 3.180 -0.626 1.951 1.00 98.44 100 LEU A N 1
ATOM 735 C CA . LEU A 1 100 ? 2.230 0.078 1.088 1.00 98.44 100 LEU A CA 1
ATOM 736 C C . LEU A 1 100 ? 1.183 -0.876 0.512 1.00 98.44 100 LEU A C 1
ATOM 738 O O . LEU A 1 100 ? 1.483 -2.040 0.242 1.00 98.44 100 LEU A O 1
ATOM 742 N N . ARG A 1 101 ? -0.046 -0.390 0.316 1.00 97.88 101 ARG A N 1
ATOM 743 C CA . ARG A 1 101 ? -1.149 -1.134 -0.312 1.00 97.88 101 ARG A CA 1
ATOM 744 C C . ARG A 1 101 ? -2.104 -0.204 -1.059 1.00 97.88 101 ARG A C 1
ATOM 746 O O . ARG A 1 101 ? -2.418 0.873 -0.561 1.00 97.88 101 ARG A O 1
ATOM 753 N N . SER A 1 102 ? -2.659 -0.655 -2.183 1.00 96.62 102 SER A N 1
ATOM 754 C CA . SER A 1 102 ? -3.836 -0.024 -2.792 1.00 96.62 102 SER A CA 1
ATOM 755 C C . SER A 1 102 ? -5.036 -0.970 -2.723 1.00 96.62 102 SER A C 1
ATOM 757 O O . SER A 1 102 ? -5.021 -1.979 -3.419 1.00 96.62 102 SER A O 1
ATOM 759 N N . PRO A 1 103 ? -6.052 -0.709 -1.880 1.00 94.50 103 PRO A N 1
ATOM 760 C CA . PRO A 1 103 ? -7.215 -1.588 -1.753 1.00 94.50 103 PRO A CA 1
ATOM 761 C C . PRO A 1 103 ? -8.142 -1.477 -2.977 1.00 94.50 103 PRO A C 1
ATOM 763 O O . PRO A 1 103 ? -8.255 -0.404 -3.586 1.00 94.50 103 PRO A O 1
ATOM 766 N N . SER A 1 104 ? -8.820 -2.575 -3.327 1.00 91.12 104 SER A N 1
ATOM 767 C CA . SER A 1 104 ? -9.801 -2.640 -4.433 1.00 91.12 104 SER A CA 1
ATOM 768 C C . SER A 1 104 ? -11.207 -2.207 -4.039 1.00 91.12 104 SER A C 1
ATOM 770 O O . SER A 1 104 ? -12.034 -1.933 -4.902 1.00 91.12 104 SER A O 1
ATOM 772 N N . HIS A 1 105 ? -11.468 -2.062 -2.744 1.00 90.81 105 HIS A N 1
ATOM 773 C CA . HIS A 1 105 ? -12.796 -1.749 -2.241 1.00 90.81 105 HIS A CA 1
ATOM 774 C C . HIS A 1 105 ? -13.320 -0.360 -2.681 1.00 90.81 105 HIS A C 1
ATOM 776 O O . HIS A 1 105 ? -12.711 0.652 -2.307 1.00 90.81 105 HIS A O 1
ATOM 782 N N . PRO A 1 106 ? -14.460 -0.262 -3.398 1.00 90.44 106 PRO A N 1
ATOM 783 C CA . PRO A 1 106 ? -14.929 0.991 -4.008 1.00 90.44 106 PRO A CA 1
ATOM 784 C C . PRO A 1 106 ? -15.097 2.152 -3.020 1.00 90.44 106 PRO A C 1
ATOM 786 O O . PRO A 1 106 ? -14.620 3.265 -3.267 1.00 90.44 106 PRO A O 1
ATOM 789 N N . THR A 1 107 ? -15.704 1.888 -1.861 1.00 92.00 107 THR A N 1
ATOM 790 C CA . THR A 1 107 ? -15.897 2.890 -0.802 1.00 92.00 107 THR A CA 1
ATOM 791 C C . THR A 1 107 ? -14.567 3.358 -0.222 1.00 92.00 107 THR A C 1
ATOM 793 O O . THR A 1 107 ? -14.359 4.555 -0.024 1.00 92.00 107 THR A O 1
ATOM 796 N N . CYS A 1 108 ? -13.619 2.437 -0.019 1.00 93.31 108 CYS A N 1
ATOM 797 C CA . CYS A 1 108 ? -12.290 2.776 0.490 1.00 93.31 108 CYS A CA 1
ATOM 798 C C . CYS A 1 108 ? -11.554 3.690 -0.492 1.00 93.31 108 CYS A C 1
ATOM 800 O O . CYS A 1 108 ? -11.050 4.748 -0.113 1.00 93.31 108 CYS A O 1
ATOM 802 N N . ARG A 1 109 ? -11.568 3.324 -1.779 1.00 93.19 109 ARG A N 1
ATOM 803 C CA . ARG A 1 109 ? -10.939 4.096 -2.855 1.00 93.19 109 ARG A CA 1
ATOM 804 C C . ARG A 1 109 ? -11.540 5.494 -2.981 1.00 93.19 109 ARG A C 1
ATOM 806 O O . ARG A 1 109 ? -10.790 6.461 -3.107 1.00 93.19 109 ARG A O 1
ATOM 813 N N . SER A 1 110 ? -12.864 5.608 -2.884 1.00 92.25 110 SER A N 1
ATOM 814 C CA . SER A 1 110 ? -13.574 6.894 -2.930 1.00 92.25 110 SER A CA 1
ATOM 815 C C . SER A 1 110 ? -13.159 7.810 -1.776 1.00 92.25 110 SER A C 1
ATOM 817 O O . SER A 1 110 ? -12.825 8.975 -1.994 1.00 92.25 110 SER A O 1
ATOM 819 N N . ILE A 1 111 ? -13.083 7.273 -0.553 1.00 93.50 111 ILE A N 1
ATOM 820 C CA . ILE A 1 111 ? -12.622 8.028 0.622 1.00 93.50 111 ILE A CA 1
ATOM 821 C C . ILE A 1 111 ? -11.159 8.452 0.463 1.00 93.50 111 ILE A C 1
ATOM 823 O O . ILE A 1 111 ? -10.822 9.609 0.714 1.00 93.50 111 ILE A O 1
ATOM 827 N N . MET A 1 112 ? -10.285 7.544 0.026 1.00 93.56 112 MET A N 1
ATOM 828 C CA . MET A 1 112 ? -8.864 7.839 -0.179 1.00 93.56 112 MET A CA 1
ATOM 829 C C . MET A 1 112 ? -8.651 8.933 -1.228 1.00 93.56 112 MET A C 1
ATOM 831 O O . MET A 1 112 ? -7.841 9.835 -1.015 1.00 93.56 112 MET A O 1
ATOM 835 N N . SER A 1 113 ? -9.412 8.895 -2.326 1.00 90.31 113 SER A N 1
ATOM 836 C CA . SER A 1 113 ? -9.392 9.937 -3.357 1.00 90.31 113 SER A CA 1
ATOM 837 C C . SER A 1 113 ? -9.820 11.299 -2.795 1.00 90.31 113 SER A C 1
ATOM 839 O O . SER A 1 113 ? -9.151 12.303 -3.044 1.00 90.31 113 SER A O 1
ATOM 841 N N . ALA A 1 114 ? -10.863 11.332 -1.960 1.00 91.88 114 ALA A N 1
ATOM 842 C CA . ALA A 1 114 ? -11.328 12.558 -1.315 1.00 91.88 114 ALA A CA 1
ATOM 843 C C . ALA A 1 114 ? -10.341 13.115 -0.269 1.00 91.88 114 ALA A C 1
ATOM 845 O O . ALA A 1 114 ? -10.226 14.330 -0.117 1.00 91.88 114 ALA A O 1
ATOM 846 N N . CYS A 1 115 ? -9.611 12.250 0.444 1.00 90.50 115 CYS A N 1
ATOM 847 C CA . CYS A 1 115 ? -8.691 12.661 1.509 1.00 90.50 115 CYS A CA 1
ATOM 848 C C . CYS A 1 115 ? -7.435 13.378 1.000 1.00 90.50 115 CYS A C 1
ATOM 850 O O . CYS A 1 115 ? -6.867 14.176 1.742 1.00 90.50 115 CYS A O 1
ATOM 852 N N . LYS A 1 116 ? -6.987 13.088 -0.231 1.00 88.56 116 LYS A N 1
ATOM 853 C CA . LYS A 1 116 ? -5.756 13.639 -0.839 1.00 88.56 116 LYS A CA 1
ATOM 854 C C . LYS A 1 116 ? -4.479 13.454 0.004 1.00 88.56 116 LYS A C 1
ATOM 856 O O . LYS A 1 116 ? -3.487 14.141 -0.214 1.00 88.56 116 LYS A O 1
ATOM 861 N N . VAL A 1 117 ? -4.492 12.516 0.949 1.00 93.81 117 VAL A N 1
ATOM 862 C CA . VAL A 1 117 ? -3.345 12.108 1.770 1.00 93.81 117 VAL A CA 1
ATOM 863 C C . VAL A 1 117 ? -3.324 10.581 1.881 1.00 93.81 117 VAL A C 1
ATOM 865 O O . VAL A 1 117 ? -4.395 9.965 1.868 1.00 93.81 117 VAL A O 1
ATOM 868 N N . PRO A 1 118 ? -2.143 9.949 2.002 1.00 97.06 118 PRO A N 1
ATOM 869 C CA . PRO A 1 118 ? -2.064 8.521 2.284 1.00 97.06 118 PRO A CA 1
ATOM 870 C C . PRO A 1 118 ? -2.660 8.204 3.663 1.00 97.06 118 PRO A C 1
ATOM 872 O O . PRO A 1 118 ? -2.524 8.983 4.611 1.00 97.06 118 PRO A O 1
ATOM 875 N N . LEU A 1 119 ? -3.312 7.046 3.786 1.00 98.00 119 LEU A N 1
ATOM 876 C CA . LEU A 1 119 ? -3.990 6.635 5.019 1.00 98.00 119 LEU A CA 1
ATOM 877 C C . LEU A 1 119 ? -3.263 5.466 5.682 1.00 98.00 119 LEU A C 1
ATOM 879 O O . LEU A 1 119 ? -3.131 4.401 5.089 1.00 98.00 119 LEU A O 1
ATOM 883 N N . ALA A 1 120 ? -2.823 5.617 6.928 1.00 97.94 120 ALA A N 1
ATOM 884 C CA . ALA A 1 120 ? -2.327 4.487 7.707 1.00 97.94 120 ALA A CA 1
ATOM 885 C C . ALA A 1 120 ? -3.535 3.757 8.291 1.00 97.94 120 ALA A C 1
ATOM 887 O O . ALA A 1 120 ? -4.352 4.371 8.974 1.00 97.94 120 ALA A O 1
ATOM 888 N N . MET A 1 121 ? -3.685 2.472 7.973 1.00 95.62 121 MET A N 1
ATOM 889 C CA . MET A 1 121 ? -4.942 1.763 8.209 1.00 95.62 121 MET A CA 1
ATOM 890 C C . MET A 1 121 ? -4.697 0.287 8.580 1.00 95.62 121 MET A C 1
ATOM 892 O O . MET A 1 121 ? -4.896 -0.606 7.755 1.00 95.62 121 MET A O 1
ATOM 896 N N . PRO A 1 122 ? -4.228 -0.011 9.812 1.00 95.00 122 PRO A N 1
ATOM 897 C CA . PRO A 1 122 ? -4.232 -1.379 10.338 1.00 95.00 122 PRO A CA 1
ATOM 898 C C . PRO A 1 122 ? -5.671 -1.890 10.512 1.00 95.00 122 PRO A C 1
ATOM 900 O O . PRO A 1 122 ? -6.612 -1.103 10.497 1.00 95.00 122 PRO A O 1
ATOM 903 N N . SER A 1 123 ? -5.854 -3.186 10.767 1.00 93.19 123 SER A N 1
ATOM 904 C CA . SER A 1 123 ? -7.174 -3.767 11.061 1.00 93.19 123 SER A CA 1
ATOM 905 C C . SER A 1 123 ? -7.890 -3.036 12.212 1.00 93.19 123 SER A C 1
ATOM 907 O O . SER A 1 123 ? -7.253 -2.575 13.160 1.00 93.19 123 SER A O 1
ATOM 909 N N . ALA A 1 124 ? -9.212 -2.890 12.162 1.00 94.25 124 ALA A N 1
ATOM 910 C CA . ALA A 1 124 ? -9.980 -2.089 13.121 1.00 94.25 124 ALA A CA 1
ATOM 911 C C . ALA A 1 124 ? -10.352 -2.845 14.415 1.00 94.25 124 ALA A C 1
ATOM 913 O O . ALA A 1 124 ? -11.485 -2.772 14.878 1.00 94.25 124 ALA A O 1
ATOM 914 N N . ASN A 1 125 ? -9.391 -3.553 15.007 1.00 92.06 125 ASN A N 1
ATOM 915 C CA . ASN A 1 125 ? -9.528 -4.262 16.283 1.00 92.06 125 ASN A CA 1
ATOM 916 C C . ASN A 1 125 ? -8.452 -3.851 17.301 1.00 92.06 125 ASN A C 1
ATOM 918 O O . ASN A 1 125 ? -7.430 -3.263 16.926 1.00 92.06 125 ASN A O 1
ATOM 922 N N . LYS A 1 126 ? -8.618 -4.195 18.582 1.00 93.50 126 LYS A N 1
ATOM 923 C CA . LYS A 1 126 ? -7.509 -4.098 19.547 1.00 93.50 126 LYS A CA 1
ATOM 924 C C . LYS A 1 126 ? -6.401 -5.080 19.190 1.00 93.50 126 LYS A C 1
ATOM 926 O O . LYS A 1 126 ? -6.635 -6.117 18.571 1.00 93.50 126 LYS A O 1
ATOM 931 N N . PHE A 1 127 ? -5.172 -4.734 19.541 1.00 91.38 127 PHE A N 1
ATOM 932 C CA . PHE A 1 127 ? -4.013 -5.565 19.255 1.00 91.38 127 PHE A CA 1
ATOM 933 C C . PHE A 1 127 ? -4.171 -6.963 19.875 1.00 91.38 127 PHE A C 1
ATOM 935 O O . PHE A 1 127 ? -4.551 -7.091 21.035 1.00 91.38 127 PHE A O 1
ATOM 942 N N . GLY A 1 128 ? -3.921 -8.007 19.081 1.00 85.19 128 GLY A N 1
ATOM 943 C CA . GLY A 1 128 ? -4.099 -9.409 19.479 1.00 85.19 128 GLY A CA 1
ATOM 944 C C . GLY A 1 128 ? -5.526 -9.960 19.347 1.00 85.19 128 GLY A C 1
ATOM 945 O O . GLY A 1 128 ? -5.704 -11.171 19.443 1.00 85.19 128 GLY A O 1
ATOM 946 N N . HIS A 1 129 ? -6.534 -9.119 19.100 1.00 89.69 129 HIS A N 1
ATOM 947 C CA . HIS A 1 129 ? -7.898 -9.580 18.823 1.00 89.69 129 HIS A CA 1
ATOM 948 C C . HIS A 1 129 ? -8.069 -10.021 17.360 1.00 89.69 129 HIS A C 1
ATOM 950 O O . HIS A 1 129 ? -7.242 -9.713 16.500 1.00 89.69 129 HIS A O 1
ATOM 956 N N . VAL A 1 130 ? -9.171 -10.720 17.077 1.00 85.50 130 VAL A N 1
ATOM 957 C CA . VAL A 1 130 ? -9.554 -11.138 15.720 1.00 85.50 130 VAL A CA 1
ATOM 958 C C . VAL A 1 130 ? -9.943 -9.920 14.879 1.00 85.50 130 VAL A C 1
ATOM 960 O O . VAL A 1 130 ? -10.615 -9.007 15.359 1.00 85.50 130 VAL A O 1
ATOM 963 N N . SER A 1 131 ? -9.519 -9.907 13.616 1.00 86.44 131 SER A N 1
ATOM 964 C CA . SER A 1 131 ? -9.777 -8.799 12.697 1.00 86.44 131 SER A CA 1
ATOM 965 C C . SER A 1 131 ? -11.267 -8.652 12.339 1.00 86.44 131 SER A C 1
ATOM 967 O O . SER A 1 131 ? -11.962 -9.650 12.137 1.00 86.44 131 SER A O 1
ATOM 969 N N . PRO A 1 132 ? -11.784 -7.414 12.229 1.00 86.94 132 PRO A N 1
ATOM 970 C CA . PRO A 1 132 ? -13.199 -7.165 11.977 1.00 86.94 132 PRO A CA 1
ATOM 971 C C . PRO A 1 132 ? -13.530 -7.202 10.482 1.00 86.94 132 PRO A C 1
ATOM 973 O O . PRO A 1 132 ? -12.843 -6.601 9.664 1.00 86.94 132 PRO A O 1
ATOM 976 N N . THR A 1 133 ? -14.639 -7.839 10.116 1.00 84.81 133 THR A N 1
ATOM 977 C CA . THR A 1 133 ? -15.145 -7.930 8.731 1.00 84.81 133 THR A CA 1
ATOM 978 C C . THR A 1 133 ? -16.506 -7.248 8.550 1.00 84.81 133 THR A C 1
ATOM 980 O O . THR A 1 133 ? -17.016 -7.141 7.428 1.00 84.81 133 THR A O 1
ATOM 983 N N . THR A 1 134 ? -17.090 -6.762 9.647 1.00 86.38 134 THR A N 1
ATOM 984 C CA . THR A 1 134 ? -18.371 -6.052 9.698 1.00 86.38 134 THR A CA 1
ATOM 985 C C . THR A 1 134 ? -18.244 -4.798 10.558 1.00 86.38 134 THR A C 1
ATOM 987 O O . THR A 1 134 ? -17.386 -4.726 11.447 1.00 86.38 134 THR A O 1
ATOM 990 N N . ARG A 1 135 ? -19.120 -3.815 10.325 1.00 90.69 135 ARG A N 1
ATOM 991 C CA . ARG A 1 135 ? -19.202 -2.616 11.171 1.00 90.69 135 ARG A CA 1
ATOM 992 C C . ARG A 1 135 ? -19.541 -2.982 12.621 1.00 90.69 135 ARG A C 1
ATOM 994 O O . ARG A 1 135 ? -19.037 -2.345 13.538 1.00 90.69 135 ARG A O 1
ATOM 1001 N N . GLU A 1 136 ? -20.340 -4.029 12.837 1.00 90.94 136 GLU A N 1
ATOM 1002 C CA . GLU A 1 136 ? -20.729 -4.504 14.166 1.00 90.94 136 GLU A CA 1
ATOM 1003 C C . GLU A 1 136 ? -19.508 -4.985 14.950 1.00 90.94 136 GLU A C 1
ATOM 1005 O O . GLU A 1 136 ? -19.377 -4.660 16.128 1.00 90.94 136 GLU A O 1
ATOM 1010 N N . HIS A 1 137 ? -18.571 -5.691 14.302 1.00 91.31 137 HIS A N 1
ATOM 1011 C CA . HIS A 1 137 ? -17.318 -6.091 14.949 1.00 91.31 137 HIS A CA 1
ATOM 1012 C C . HIS A 1 137 ? -16.514 -4.864 15.400 1.00 91.31 137 HIS A C 1
ATOM 1014 O O . HIS A 1 137 ? -16.010 -4.837 16.523 1.00 91.31 137 HIS A O 1
ATOM 1020 N N . VAL A 1 138 ? -16.438 -3.827 14.557 1.00 93.44 138 VAL A N 1
ATOM 1021 C CA . VAL A 1 138 ? -15.754 -2.570 14.899 1.00 93.44 138 VAL A CA 1
ATOM 1022 C C . VAL A 1 138 ? -16.452 -1.855 16.056 1.00 93.44 138 VAL A C 1
ATOM 1024 O O . VAL A 1 138 ? -15.781 -1.398 16.977 1.00 93.44 138 VAL A O 1
ATOM 1027 N N . MET A 1 139 ? -17.783 -1.769 16.038 1.00 93.44 139 MET A N 1
ATOM 1028 C CA . MET A 1 139 ? -18.567 -1.099 17.079 1.00 93.44 139 MET A CA 1
ATOM 1029 C C . MET A 1 139 ? -18.448 -1.807 18.434 1.00 93.44 139 MET A C 1
ATOM 1031 O O . MET A 1 139 ? -18.315 -1.145 19.463 1.00 93.44 139 MET A O 1
ATOM 1035 N N . CYS A 1 140 ? -18.446 -3.142 18.438 1.00 93.12 140 CYS A N 1
ATOM 1036 C CA . CYS A 1 140 ? -18.205 -3.938 19.640 1.00 93.12 140 CYS A CA 1
ATOM 1037 C C . CYS A 1 140 ? -16.801 -3.700 20.211 1.00 93.12 140 CYS A C 1
ATOM 1039 O O . CYS A 1 140 ? -16.638 -3.610 21.428 1.00 93.12 140 CYS A O 1
ATOM 1041 N N . GLU A 1 141 ? -15.785 -3.576 19.354 1.00 93.25 141 GLU A N 1
ATOM 1042 C CA . GLU A 1 141 ? -14.414 -3.321 19.802 1.00 93.25 141 GLU A CA 1
ATOM 1043 C C . GLU A 1 141 ? -14.204 -1.873 20.279 1.00 93.25 141 GLU A C 1
ATOM 1045 O O . GLU A 1 141 ? -13.548 -1.625 21.301 1.00 93.25 141 GLU A O 1
ATOM 1050 N N . PHE A 1 142 ? -14.765 -0.908 19.546 1.00 95.00 142 PHE A N 1
ATOM 1051 C CA . PHE A 1 142 ? -14.618 0.526 19.774 1.00 95.00 142 PHE A CA 1
ATOM 1052 C C . PHE A 1 142 ? -15.987 1.216 19.903 1.00 95.00 142 PHE A C 1
ATOM 1054 O O . PHE A 1 142 ? -16.411 1.913 18.981 1.00 95.00 142 PHE A O 1
ATOM 1061 N N . PRO A 1 143 ? -16.653 1.121 21.071 1.00 90.19 143 PRO A N 1
ATOM 1062 C CA . PRO A 1 143 ? -17.988 1.698 21.262 1.00 90.19 143 PRO A CA 1
ATOM 1063 C C . PRO A 1 143 ? -18.054 3.225 21.112 1.00 90.19 143 PRO A C 1
ATOM 1065 O O . PRO A 1 143 ? -19.122 3.783 20.883 1.00 90.19 143 PRO A O 1
ATOM 1068 N N . THR A 1 144 ? -16.926 3.923 21.284 1.00 91.19 144 THR A N 1
ATOM 1069 C CA . THR A 1 144 ? -16.828 5.387 21.193 1.00 91.19 144 THR A CA 1
ATOM 1070 C C . THR A 1 144 ? -15.497 5.821 20.579 1.00 91.19 144 THR A C 1
ATOM 1072 O O . THR A 1 144 ? -14.502 5.093 20.633 1.00 91.19 144 THR A O 1
ATOM 1075 N N . GLY A 1 145 ? -15.437 7.044 20.043 1.00 87.56 145 GLY A N 1
ATOM 1076 C CA . GLY A 1 145 ? -14.185 7.690 19.619 1.00 87.56 145 GLY A CA 1
ATOM 1077 C C . GLY A 1 145 ? -13.566 7.152 18.324 1.00 87.56 145 GLY A C 1
ATOM 1078 O O . GLY A 1 145 ? -12.389 7.407 18.077 1.00 87.56 145 GLY A O 1
ATOM 1079 N N . VAL A 1 146 ? -14.335 6.402 17.533 1.00 93.31 146 VAL A N 1
ATOM 1080 C CA . VAL A 1 146 ? -14.018 6.004 16.156 1.00 93.31 146 VAL A CA 1
ATOM 1081 C C . VAL A 1 146 ? -15.264 6.261 15.317 1.00 93.31 146 VAL A C 1
ATOM 1083 O O . VAL A 1 146 ? -16.346 5.803 15.679 1.00 93.31 146 VAL A O 1
ATOM 1086 N N . LEU A 1 147 ? -15.123 7.003 14.221 1.00 94.81 147 LEU A N 1
ATOM 1087 C CA . LEU A 1 147 ? -16.185 7.120 13.220 1.00 94.81 147 LEU A CA 1
ATOM 1088 C C . LEU A 1 147 ? -16.192 5.844 12.382 1.00 94.81 147 LEU A C 1
ATOM 1090 O O . LEU A 1 147 ? -15.126 5.357 12.030 1.00 94.81 147 LEU A O 1
ATOM 1094 N N . ILE A 1 148 ? -17.355 5.291 12.054 1.00 95.00 148 ILE A N 1
ATOM 1095 C CA . ILE A 1 148 ? -17.447 4.040 11.292 1.00 95.00 148 ILE A CA 1
ATOM 1096 C C . ILE A 1 148 ? -18.169 4.325 9.984 1.00 95.00 148 ILE A C 1
ATOM 1098 O O . ILE A 1 148 ? -19.262 4.887 9.989 1.00 95.00 148 ILE A O 1
ATOM 1102 N N . VAL A 1 149 ? -17.547 3.946 8.870 1.00 93.50 149 VAL A N 1
ATOM 1103 C CA . VAL A 1 149 ? -18.185 4.001 7.555 1.00 93.50 149 VAL A CA 1
ATOM 1104 C C . VAL A 1 149 ? -19.169 2.840 7.448 1.00 93.50 149 VAL A C 1
ATOM 1106 O O . VAL A 1 149 ? -18.783 1.673 7.553 1.00 93.50 149 VAL A O 1
ATOM 1109 N N . ASP A 1 150 ? -20.439 3.185 7.253 1.00 86.06 150 ASP A N 1
ATOM 1110 C CA . ASP A 1 150 ? -21.541 2.245 7.088 1.00 86.06 150 ASP A CA 1
ATOM 1111 C C . ASP A 1 150 ? -21.954 2.194 5.614 1.00 86.06 150 ASP A C 1
ATOM 1113 O O . ASP A 1 150 ? -22.327 3.210 5.029 1.00 86.06 150 ASP A O 1
ATOM 1117 N N . GLU A 1 151 ? -21.857 1.013 5.011 1.00 80.50 151 GLU A N 1
ATOM 1118 C CA . GLU A 1 151 ? -22.263 0.766 3.621 1.00 80.50 151 GLU A CA 1
ATOM 1119 C C . GLU A 1 151 ? -23.707 0.260 3.514 1.00 80.50 151 GLU A C 1
ATOM 1121 O O . GLU A 1 151 ? -24.188 -0.050 2.421 1.00 80.50 151 GLU A O 1
ATOM 1126 N N . GLY A 1 152 ? -24.408 0.155 4.648 1.00 72.62 152 GLY A N 1
ATOM 1127 C CA . GLY A 1 152 ? -25.723 -0.462 4.733 1.00 72.62 152 GLY A CA 1
ATOM 1128 C C . GLY A 1 152 ? -25.708 -1.929 4.290 1.00 72.62 152 GLY A C 1
ATOM 1129 O O . GLY A 1 152 ? -24.693 -2.624 4.344 1.00 72.62 152 GLY A O 1
ATOM 1130 N N . GLU A 1 153 ? -26.856 -2.408 3.811 1.00 59.88 153 GLU A N 1
ATOM 1131 C CA . GLU A 1 153 ? -27.019 -3.775 3.286 1.00 59.88 153 GLU A CA 1
ATOM 1132 C C . GLU A 1 153 ? -26.275 -4.004 1.955 1.00 59.88 153 GLU A C 1
ATOM 1134 O O . GLU A 1 153 ? -26.118 -5.141 1.517 1.00 59.88 153 GLU A O 1
ATOM 1139 N N . SER A 1 154 ? -25.759 -2.939 1.331 1.00 51.47 154 SER A N 1
ATOM 1140 C CA . SER A 1 154 ? -25.048 -2.958 0.047 1.00 51.47 154 SER A CA 1
ATOM 1141 C C . SER A 1 154 ? -23.583 -3.406 0.161 1.00 51.47 154 SER A C 1
ATOM 1143 O O . SER A 1 154 ? -22.788 -3.134 -0.737 1.00 51.47 154 SER A O 1
ATOM 1145 N N . SER A 1 155 ? -23.206 -4.102 1.239 1.00 51.84 155 SER A N 1
ATOM 1146 C CA . SER A 1 155 ? -21.891 -4.736 1.380 1.00 51.84 155 SER A CA 1
ATOM 1147 C C . SER A 1 155 ? -21.769 -5.837 0.314 1.00 51.84 155 SER A C 1
ATOM 1149 O O . SER A 1 155 ? -22.114 -7.000 0.545 1.00 51.84 155 SER A O 1
ATOM 1151 N N . THR A 1 156 ? -21.324 -5.461 -0.884 1.00 47.41 156 THR A N 1
ATOM 1152 C CA . THR A 1 156 ? -21.130 -6.350 -2.030 1.00 47.41 156 THR A CA 1
ATOM 1153 C C . THR A 1 156 ? -19.998 -7.323 -1.721 1.00 47.41 156 THR A C 1
ATOM 1155 O O . THR A 1 156 ? -18.826 -6.998 -1.858 1.00 47.41 156 THR A O 1
ATOM 1158 N N . SER A 1 157 ? -20.381 -8.469 -1.160 1.00 45.53 157 SER A N 1
ATOM 1159 C CA . SER A 1 157 ? -20.029 -9.865 -1.486 1.00 45.53 157 SER A CA 1
ATOM 1160 C C . SER A 1 157 ? -18.649 -10.284 -2.031 1.00 45.53 157 SER A C 1
ATOM 1162 O O . SER A 1 157 ? -18.477 -11.474 -2.268 1.00 45.53 157 SER A O 1
ATOM 1164 N N . GLU A 1 158 ? -17.639 -9.430 -2.154 1.00 51.56 158 GLU A N 1
ATOM 1165 C CA . GLU A 1 158 ? -16.270 -9.830 -2.536 1.00 51.56 158 GLU A CA 1
ATOM 1166 C C . GLU A 1 158 ? -15.288 -9.615 -1.380 1.00 51.56 158 GLU A C 1
ATOM 1168 O O . GLU A 1 158 ? -14.195 -9.068 -1.521 1.00 51.56 158 GLU A O 1
ATOM 1173 N N . LYS A 1 159 ? -15.702 -10.039 -0.182 1.00 60.53 159 LYS A N 1
ATOM 1174 C CA . LYS A 1 159 ? -14.838 -10.035 0.998 1.00 60.53 159 LYS A CA 1
ATOM 1175 C C . LYS A 1 159 ? -13.904 -11.240 0.929 1.00 60.53 159 LYS A C 1
ATOM 1177 O O . LYS A 1 159 ? -14.337 -12.376 1.089 1.00 60.53 159 LYS A O 1
ATOM 1182 N N . VAL A 1 160 ? -12.612 -10.978 0.764 1.00 61.56 160 VAL A N 1
ATOM 1183 C CA . VAL A 1 160 ? -11.533 -11.956 0.954 1.00 61.56 160 VAL A CA 1
ATOM 1184 C C . VAL A 1 160 ? -11.553 -12.502 2.389 1.00 61.56 160 VAL A C 1
ATOM 1186 O O . VAL A 1 160 ? -11.258 -13.672 2.612 1.00 61.56 160 VAL A O 1
ATOM 1189 N N . GLY A 1 161 ? -11.918 -11.668 3.372 1.00 65.06 161 GLY A N 1
ATOM 1190 C CA . GLY A 1 161 ? -12.141 -12.076 4.767 1.00 65.06 161 GLY A CA 1
ATOM 1191 C C . GLY A 1 161 ? -10.877 -12.404 5.570 1.00 65.06 161 GLY A C 1
ATOM 1192 O O . GLY A 1 161 ? -10.971 -12.647 6.770 1.00 65.06 161 GLY A O 1
ATOM 1193 N N . ILE A 1 162 ? -9.707 -12.373 4.931 1.00 73.00 162 ILE A N 1
ATOM 1194 C CA . ILE A 1 162 ? -8.379 -12.483 5.545 1.00 73.00 162 ILE A CA 1
ATOM 1195 C C . ILE A 1 162 ? -7.519 -11.289 5.127 1.00 73.00 162 ILE A C 1
ATOM 1197 O O . ILE A 1 162 ? -7.808 -10.630 4.126 1.00 73.00 162 ILE A O 1
ATOM 1201 N N . GLU A 1 163 ? -6.470 -10.978 5.886 1.00 79.94 163 GLU A N 1
ATOM 1202 C CA . GLU A 1 163 ? -5.576 -9.862 5.582 1.00 79.94 163 GLU A CA 1
ATOM 1203 C C . GLU A 1 163 ? -4.772 -10.059 4.283 1.00 79.94 163 GLU A C 1
ATOM 1205 O O . GLU A 1 163 ? -4.618 -11.163 3.761 1.00 79.94 163 GLU A O 1
ATOM 1210 N N . SER A 1 164 ? -4.215 -8.959 3.763 1.00 86.50 164 SER A N 1
ATOM 1211 C CA . SER A 1 164 ? -3.371 -8.972 2.566 1.00 86.50 164 SER A CA 1
ATOM 1212 C C . SER A 1 164 ? -2.123 -9.838 2.729 1.00 86.50 164 SER A C 1
ATOM 1214 O O . SER A 1 164 ? -1.510 -9.873 3.807 1.00 86.50 164 SER A O 1
ATOM 1216 N N . THR A 1 165 ? -1.683 -10.433 1.618 1.00 92.19 165 THR A N 1
ATOM 1217 C CA . THR A 1 165 ? -0.324 -10.970 1.504 1.00 92.19 165 THR A CA 1
ATOM 1218 C C . THR A 1 165 ? 0.667 -9.827 1.700 1.00 92.19 165 THR A C 1
ATOM 1220 O O . THR A 1 165 ? 0.500 -8.763 1.107 1.00 92.19 165 THR A O 1
ATOM 1223 N N . VAL A 1 166 ? 1.706 -10.033 2.508 1.00 97.06 166 VAL A N 1
ATOM 1224 C CA . VAL A 1 166 ? 2.774 -9.048 2.722 1.00 97.06 166 VAL A CA 1
ATOM 1225 C C . VAL A 1 166 ? 4.069 -9.580 2.135 1.00 97.06 166 VAL A C 1
ATOM 1227 O O . VAL A 1 166 ? 4.569 -10.617 2.578 1.00 97.06 166 VAL A O 1
ATOM 1230 N N . VAL A 1 167 ? 4.622 -8.845 1.175 1.00 96.94 167 VAL A N 1
ATOM 1231 C CA . VAL A 1 167 ? 5.935 -9.104 0.585 1.00 96.94 167 VAL A CA 1
ATOM 1232 C C . VAL A 1 167 ? 6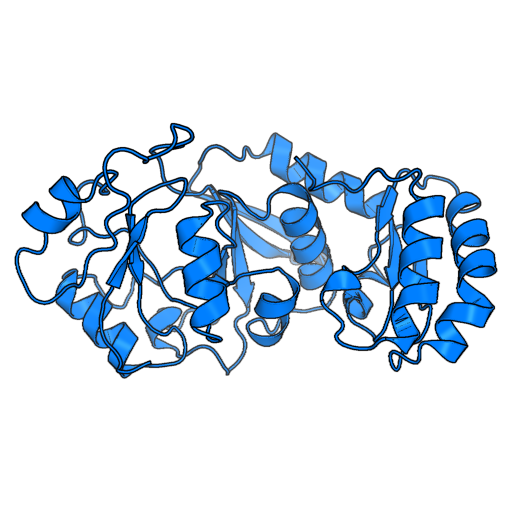.903 -7.990 0.946 1.00 96.94 167 VAL A C 1
ATOM 1234 O O . VAL A 1 167 ? 6.520 -6.827 1.035 1.00 96.94 167 VAL A O 1
ATOM 1237 N N . LYS A 1 168 ? 8.168 -8.340 1.141 1.00 97.00 168 LYS A N 1
ATOM 1238 C CA . LYS A 1 168 ? 9.273 -7.405 1.301 1.00 97.00 168 LYS A CA 1
ATOM 1239 C C . LYS A 1 168 ? 10.182 -7.503 0.091 1.00 97.00 168 LYS A C 1
ATOM 1241 O O . LYS A 1 168 ? 10.614 -8.600 -0.257 1.00 97.00 168 LYS A O 1
ATOM 1246 N N . LEU A 1 169 ? 10.453 -6.353 -0.514 1.00 95.31 169 LEU A N 1
ATOM 1247 C CA . LEU A 1 169 ? 11.423 -6.204 -1.587 1.00 95.31 169 LEU A CA 1
ATOM 1248 C C . LEU A 1 169 ? 12.752 -5.737 -0.993 1.00 95.31 169 LEU A C 1
ATOM 1250 O O . LEU A 1 169 ? 12.796 -4.851 -0.134 1.00 95.31 169 LEU A O 1
ATOM 1254 N N . SER A 1 170 ? 13.839 -6.354 -1.432 1.00 93.06 170 SER A N 1
ATOM 1255 C CA . SER A 1 170 ? 15.201 -6.019 -1.015 1.00 93.06 170 SER A CA 1
ATOM 1256 C C . SER A 1 170 ? 16.183 -6.343 -2.128 1.00 93.06 170 SER A C 1
ATOM 1258 O O . SER A 1 170 ? 15.878 -7.163 -2.984 1.00 93.06 170 SER A O 1
ATOM 1260 N N . VAL A 1 171 ? 17.359 -5.728 -2.101 1.00 88.94 171 VAL A N 1
ATOM 1261 C CA . VAL A 1 171 ? 18.466 -6.103 -2.985 1.00 88.94 171 VAL A CA 1
ATOM 1262 C C . VAL A 1 171 ? 19.337 -7.112 -2.241 1.00 88.94 171 VAL A C 1
ATOM 1264 O O . VAL A 1 171 ? 19.694 -6.879 -1.082 1.00 88.94 171 VAL A O 1
ATOM 1267 N N . ASP A 1 172 ? 19.624 -8.249 -2.867 1.00 84.88 172 ASP A N 1
ATOM 1268 C CA . ASP A 1 172 ? 20.497 -9.275 -2.303 1.00 84.88 172 ASP A CA 1
ATOM 1269 C C . ASP A 1 172 ? 21.990 -8.879 -2.410 1.00 84.88 172 ASP A C 1
ATOM 1271 O O . ASP A 1 172 ? 22.335 -7.895 -3.070 1.00 84.88 172 ASP A O 1
ATOM 1275 N N . PRO A 1 173 ? 22.919 -9.616 -1.770 1.00 80.44 173 PRO A N 1
ATOM 1276 C CA . PRO A 1 173 ? 24.350 -9.314 -1.864 1.00 80.44 173 PRO A CA 1
ATOM 1277 C C . PRO A 1 173 ? 24.935 -9.403 -3.283 1.00 80.44 173 PRO A C 1
ATOM 1279 O O . PRO A 1 173 ? 26.020 -8.875 -3.519 1.00 80.44 173 PRO A O 1
ATOM 1282 N N . GLY A 1 174 ? 24.252 -10.086 -4.207 1.00 81.75 174 GLY A N 1
ATOM 1283 C CA . GLY A 1 174 ? 24.619 -10.190 -5.619 1.00 81.75 174 GLY A CA 1
ATOM 1284 C C . GLY A 1 174 ? 24.097 -9.035 -6.477 1.00 81.75 174 GLY A C 1
ATOM 1285 O O . GLY A 1 174 ? 24.418 -8.980 -7.661 1.00 81.75 174 GLY A O 1
ATOM 1286 N N . GLY A 1 175 ? 23.327 -8.109 -5.897 1.00 78.50 175 GLY A N 1
ATOM 1287 C CA . GLY A 1 175 ? 22.728 -6.977 -6.600 1.00 78.50 175 GLY A CA 1
ATOM 1288 C C . GLY A 1 175 ? 21.385 -7.288 -7.265 1.00 78.50 175 GLY A C 1
ATOM 1289 O O . GLY A 1 175 ? 20.847 -6.418 -7.945 1.00 78.50 175 GLY A O 1
ATOM 1290 N N . ALA A 1 176 ? 20.831 -8.489 -7.074 1.00 80.19 176 ALA A N 1
ATOM 1291 C CA . ALA A 1 176 ? 19.545 -8.882 -7.640 1.00 80.19 176 ALA A CA 1
ATOM 1292 C C . ALA A 1 176 ? 18.381 -8.541 -6.698 1.00 80.19 176 ALA A C 1
ATOM 1294 O O . ALA A 1 176 ? 18.518 -8.535 -5.471 1.00 80.19 176 ALA A O 1
ATOM 1295 N N . THR A 1 177 ? 17.202 -8.289 -7.268 1.00 85.94 177 THR A N 1
ATOM 1296 C CA . THR A 1 177 ? 15.986 -8.074 -6.478 1.00 85.94 177 THR A CA 1
ATOM 1297 C C . THR A 1 177 ? 15.507 -9.386 -5.857 1.00 85.94 177 THR A C 1
ATOM 1299 O O . THR A 1 177 ? 15.159 -10.339 -6.551 1.00 85.94 177 THR A O 1
ATOM 1302 N N . ALA A 1 178 ? 15.435 -9.417 -4.529 1.00 88.19 178 ALA A N 1
ATOM 1303 C CA . ALA A 1 178 ? 14.900 -10.512 -3.737 1.00 88.19 178 ALA A CA 1
ATOM 1304 C C . ALA A 1 178 ? 13.522 -10.159 -3.167 1.00 88.19 178 ALA A C 1
ATOM 1306 O O . ALA A 1 178 ? 13.311 -9.065 -2.629 1.00 88.19 178 ALA A O 1
ATOM 1307 N N . VAL A 1 179 ? 12.602 -11.125 -3.229 1.00 91.69 179 VAL A N 1
ATOM 1308 C CA . VAL A 1 179 ? 11.237 -10.991 -2.707 1.00 91.69 179 VAL A CA 1
ATOM 1309 C C . VAL A 1 179 ? 10.985 -12.009 -1.611 1.00 91.69 179 VAL A C 1
ATOM 1311 O O . VAL A 1 179 ? 11.060 -13.216 -1.827 1.00 91.69 179 VAL A O 1
ATOM 1314 N N . GLN A 1 180 ? 10.651 -11.513 -0.423 1.00 92.44 180 GLN A N 1
ATOM 1315 C CA . GLN A 1 180 ? 10.368 -12.335 0.748 1.00 92.44 180 GLN A CA 1
ATOM 1316 C C . GLN A 1 180 ? 8.905 -12.180 1.164 1.00 92.44 180 GLN A C 1
ATOM 1318 O O . GLN A 1 180 ? 8.455 -11.076 1.459 1.00 92.44 180 GLN A O 1
ATOM 1323 N N . ILE A 1 181 ? 8.159 -13.280 1.258 1.00 90.88 181 ILE A N 1
ATOM 1324 C CA . ILE A 1 181 ? 6.803 -13.262 1.824 1.00 90.88 181 ILE A CA 1
ATOM 1325 C C . ILE A 1 181 ? 6.910 -13.284 3.349 1.00 90.88 181 ILE A C 1
ATOM 1327 O O . ILE A 1 181 ? 7.428 -14.240 3.921 1.00 90.88 181 ILE A O 1
ATOM 1331 N N . LEU A 1 182 ? 6.404 -12.237 4.002 1.00 92.31 182 LEU A N 1
ATOM 1332 C CA . LEU A 1 1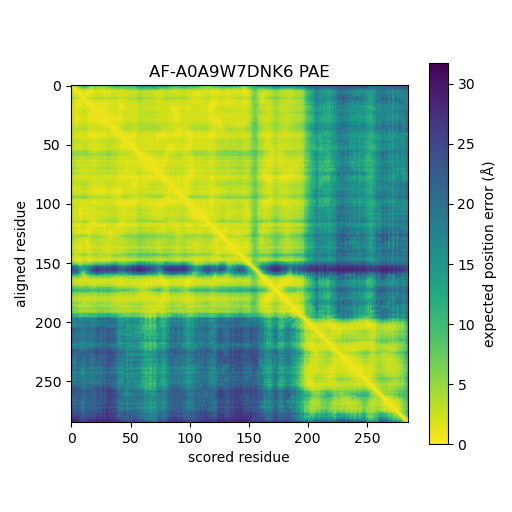82 ? 6.369 -12.120 5.464 1.00 92.31 182 LEU A CA 1
ATOM 1333 C C . LEU A 1 182 ? 5.021 -12.533 6.053 1.00 92.31 182 LEU A C 1
ATOM 1335 O O . LEU A 1 182 ? 4.962 -13.023 7.178 1.00 92.31 182 LEU A O 1
ATOM 1339 N N . ARG A 1 183 ? 3.937 -12.345 5.294 1.00 90.44 183 ARG A N 1
ATOM 1340 C CA . ARG A 1 183 ? 2.600 -12.811 5.669 1.00 90.44 183 ARG A CA 1
ATOM 1341 C C . ARG A 1 183 ? 1.921 -13.446 4.459 1.00 90.44 183 ARG A C 1
ATOM 1343 O O . ARG A 1 183 ? 1.685 -12.734 3.482 1.00 90.44 183 ARG A O 1
ATOM 1350 N N . PRO A 1 184 ? 1.602 -14.747 4.504 1.00 83.19 184 PRO A N 1
ATOM 1351 C CA . PRO A 1 184 ? 0.783 -15.384 3.483 1.00 83.19 184 PRO A CA 1
ATOM 1352 C C . PRO A 1 184 ? -0.637 -14.807 3.467 1.00 83.19 184 PRO A C 1
ATOM 1354 O O . PRO A 1 184 ? -1.190 -14.473 4.512 1.00 83.19 184 PRO A O 1
ATOM 1357 N N . GLY A 1 185 ? -1.222 -14.729 2.278 1.00 84.56 185 GLY A N 1
ATOM 1358 C CA . GLY A 1 185 ? -2.606 -14.333 2.033 1.00 84.56 185 GLY A CA 1
ATOM 1359 C C . GLY A 1 185 ? -3.075 -14.935 0.707 1.00 84.56 185 GLY A C 1
ATOM 1360 O O . GLY A 1 185 ? -2.511 -15.930 0.247 1.00 84.56 185 GLY A O 1
ATOM 1361 N N . VAL A 1 186 ? -4.081 -14.337 0.067 1.00 80.94 186 VAL A N 1
ATOM 1362 C CA . VAL A 1 186 ? -4.619 -14.855 -1.209 1.00 80.94 186 VAL A CA 1
ATOM 1363 C C . VAL A 1 186 ? -3.654 -14.728 -2.391 1.00 80.94 186 VAL A C 1
ATOM 1365 O O . VAL A 1 186 ? -3.724 -15.528 -3.321 1.00 80.94 186 VAL A O 1
ATOM 1368 N N . VAL A 1 187 ? -2.727 -13.763 -2.358 1.00 83.56 187 VAL A N 1
ATOM 1369 C CA . VAL A 1 187 ? -1.659 -13.660 -3.363 1.00 83.56 187 VAL A CA 1
ATOM 1370 C C . VAL A 1 187 ? -0.545 -14.626 -2.969 1.00 83.56 187 VAL A C 1
ATOM 1372 O O . VAL A 1 187 ? 0.098 -14.454 -1.932 1.00 83.56 187 VAL A O 1
ATOM 1375 N N . THR A 1 188 ? -0.348 -15.668 -3.774 1.00 81.25 188 THR A N 1
ATOM 1376 C CA . THR A 1 188 ? 0.605 -16.756 -3.491 1.00 81.25 188 THR A CA 1
ATOM 1377 C C . THR A 1 188 ? 2.017 -16.437 -3.987 1.00 81.25 188 THR A C 1
ATOM 1379 O O . THR A 1 188 ? 2.195 -15.594 -4.862 1.00 81.25 188 THR A O 1
ATOM 1382 N N . SER A 1 189 ? 3.033 -17.161 -3.502 1.00 80.94 189 SER A N 1
ATOM 1383 C CA . SER A 1 189 ? 4.413 -17.035 -4.004 1.00 80.94 189 SER A CA 1
ATOM 1384 C C . SER A 1 189 ? 4.527 -17.256 -5.506 1.00 80.94 189 SER A C 1
ATOM 1386 O O . SER A 1 189 ? 5.202 -16.491 -6.180 1.00 80.94 189 SER A O 1
ATOM 1388 N N . ARG A 1 190 ? 3.811 -18.249 -6.044 1.00 74.25 190 ARG A N 1
ATOM 1389 C CA . ARG A 1 190 ? 3.787 -18.525 -7.483 1.00 74.25 190 ARG A CA 1
ATOM 1390 C C . ARG A 1 190 ? 3.220 -17.353 -8.284 1.00 74.25 190 ARG A C 1
ATOM 1392 O O . ARG A 1 190 ? 3.732 -17.058 -9.356 1.00 74.25 190 ARG A O 1
ATOM 1399 N N . MET A 1 191 ? 2.181 -16.693 -7.769 1.00 76.88 191 MET A N 1
ATOM 1400 C CA . MET A 1 191 ? 1.616 -15.497 -8.400 1.00 76.88 191 MET A CA 1
ATOM 1401 C C . MET A 1 191 ? 2.620 -14.343 -8.371 1.00 76.88 191 MET A C 1
ATOM 1403 O O . MET A 1 191 ? 2.848 -13.723 -9.401 1.00 76.88 191 MET A O 1
ATOM 1407 N N . VAL A 1 192 ? 3.260 -14.099 -7.221 1.00 79.56 192 VAL A N 1
ATOM 1408 C CA . VAL A 1 192 ? 4.301 -13.067 -7.074 1.00 79.56 192 VAL A CA 1
ATOM 1409 C C . VAL A 1 192 ? 5.446 -13.298 -8.063 1.00 79.56 192 VAL A C 1
ATOM 1411 O O . VAL A 1 192 ? 5.816 -12.368 -8.771 1.00 79.56 192 VAL A O 1
ATOM 1414 N N . SER A 1 193 ? 5.962 -14.528 -8.163 1.00 74.94 193 SER A N 1
ATOM 1415 C CA . SER A 1 193 ? 7.013 -14.877 -9.128 1.00 74.94 193 SER A CA 1
ATOM 1416 C C . SER A 1 193 ? 6.573 -14.644 -10.573 1.00 74.94 193 SER A C 1
ATOM 1418 O O . SER A 1 193 ? 7.302 -14.000 -11.316 1.00 74.94 193 SER A O 1
ATOM 1420 N N . GLY A 1 194 ? 5.366 -15.079 -10.954 1.00 69.62 194 GLY A N 1
ATOM 1421 C CA . GLY A 1 194 ? 4.844 -14.842 -12.304 1.00 69.62 194 GLY A CA 1
ATOM 1422 C C . GLY A 1 194 ? 4.700 -13.354 -12.643 1.00 69.62 194 GLY A C 1
ATOM 1423 O O . GLY A 1 194 ? 5.046 -12.940 -13.742 1.00 69.62 194 GLY A O 1
ATOM 1424 N N . GLY A 1 195 ? 4.269 -12.528 -11.683 1.00 69.19 195 GLY A N 1
ATOM 1425 C CA . GLY A 1 195 ? 4.197 -11.074 -11.873 1.00 69.19 195 GLY A CA 1
ATOM 1426 C C . GLY A 1 195 ? 5.566 -10.404 -12.040 1.00 69.19 195 GLY A C 1
ATOM 1427 O O . GLY A 1 195 ? 5.656 -9.360 -12.676 1.00 69.19 195 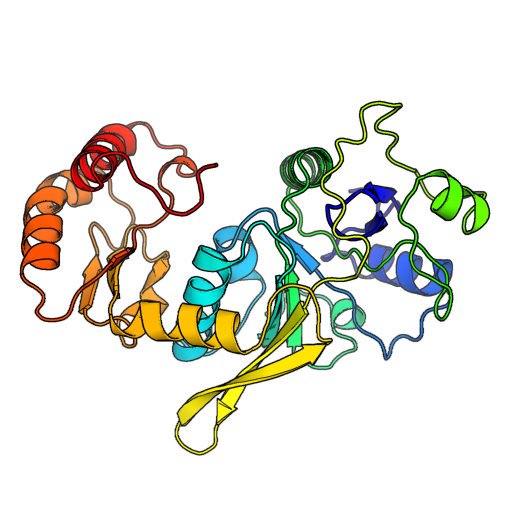GLY A O 1
ATOM 1428 N N . MET A 1 196 ? 6.635 -10.989 -11.493 1.00 69.75 196 MET A N 1
ATOM 1429 C CA . MET A 1 196 ? 8.004 -10.508 -11.713 1.00 69.75 196 MET A CA 1
ATOM 1430 C C . MET A 1 196 ? 8.604 -10.994 -13.034 1.00 69.75 196 MET A C 1
ATOM 1432 O O . MET A 1 196 ? 9.323 -10.236 -13.677 1.00 69.75 196 MET A O 1
ATOM 1436 N N . GLU A 1 197 ? 8.309 -12.229 -13.451 1.00 65.94 197 GLU A N 1
ATOM 1437 C CA . GLU A 1 197 ? 8.724 -12.762 -14.758 1.00 65.94 197 GLU A CA 1
ATOM 1438 C C . GLU A 1 197 ? 8.145 -11.930 -15.912 1.00 65.94 197 GLU A C 1
ATOM 1440 O O . GLU A 1 197 ? 8.866 -11.637 -16.864 1.00 65.94 197 GLU A O 1
ATOM 1445 N N . ASP A 1 198 ? 6.897 -11.459 -15.778 1.00 66.44 198 ASP A N 1
ATOM 1446 C CA . ASP A 1 198 ? 6.249 -10.573 -16.755 1.00 66.44 198 ASP A CA 1
ATOM 1447 C C . ASP A 1 198 ? 7.109 -9.325 -17.075 1.00 66.44 198 ASP A C 1
ATOM 1449 O O . ASP A 1 198 ? 7.122 -8.874 -18.218 1.00 66.44 198 ASP A O 1
ATOM 1453 N N . VAL A 1 199 ? 7.881 -8.787 -16.120 1.00 69.19 199 VAL A N 1
ATOM 1454 C CA . VAL A 1 199 ? 8.707 -7.567 -16.292 1.00 69.19 199 VAL A CA 1
ATOM 1455 C C . VAL A 1 199 ? 9.882 -7.772 -17.233 1.00 69.19 199 VAL A C 1
ATOM 1457 O O . VAL A 1 199 ? 10.129 -6.931 -18.095 1.00 69.19 199 VAL A O 1
ATOM 1460 N N . GLY A 1 200 ? 10.591 -8.894 -17.086 1.00 68.62 200 GLY A N 1
ATOM 1461 C CA . GLY A 1 200 ? 11.736 -9.231 -17.936 1.00 68.62 200 GLY A CA 1
ATOM 1462 C C . GLY A 1 200 ? 11.336 -9.499 -19.389 1.00 68.62 200 GLY A C 1
ATOM 1463 O O . GLY A 1 200 ? 12.188 -9.553 -20.268 1.00 68.62 200 GLY A O 1
ATOM 1464 N N . GLU A 1 201 ? 10.034 -9.635 -19.644 1.00 79.00 201 GLU A N 1
ATOM 1465 C CA . GLU A 1 201 ? 9.417 -9.788 -20.961 1.00 79.00 201 GLU A CA 1
ATOM 1466 C C . GLU A 1 201 ? 8.576 -8.553 -21.355 1.00 79.00 201 GLU A C 1
ATOM 1468 O O . GLU A 1 201 ? 7.839 -8.584 -22.344 1.00 79.00 201 GLU A O 1
ATOM 1473 N N . THR A 1 202 ? 8.657 -7.458 -20.589 1.00 78.56 202 THR A N 1
ATOM 1474 C CA . THR A 1 202 ? 7.900 -6.220 -20.819 1.00 78.56 202 THR A CA 1
ATOM 1475 C C . THR A 1 202 ? 8.770 -5.160 -21.484 1.00 78.56 202 THR A C 1
ATOM 1477 O O . THR A 1 202 ? 9.872 -4.866 -21.025 1.00 78.56 202 THR A O 1
ATOM 1480 N N . VAL A 1 203 ? 8.242 -4.522 -22.528 1.00 85.19 203 VAL A N 1
ATOM 1481 C CA . VAL A 1 203 ? 8.755 -3.254 -23.057 1.00 85.19 203 VAL A CA 1
ATOM 1482 C C . VAL A 1 203 ? 8.060 -2.108 -22.340 1.00 85.19 203 VAL A C 1
ATOM 1484 O O . VAL A 1 203 ? 6.834 -2.073 -22.260 1.00 85.19 203 VAL A O 1
ATOM 1487 N N . VAL A 1 204 ? 8.824 -1.153 -21.829 1.00 84.31 204 VAL A N 1
ATOM 1488 C CA . VAL A 1 204 ? 8.283 0.017 -21.136 1.00 84.31 204 VAL A CA 1
ATOM 1489 C C . VAL A 1 204 ? 8.319 1.224 -22.061 1.00 84.31 204 VAL A C 1
ATOM 1491 O O . VAL A 1 204 ? 9.357 1.566 -22.631 1.00 84.31 204 VAL A O 1
ATOM 1494 N N . VAL A 1 205 ? 7.171 1.880 -22.186 1.00 87.50 205 VAL A N 1
ATOM 1495 C CA . VAL A 1 205 ? 7.007 3.142 -22.900 1.00 87.50 205 VAL A CA 1
ATOM 1496 C C . VAL A 1 205 ? 6.572 4.197 -21.891 1.00 87.50 205 VAL A C 1
ATOM 1498 O O . VAL A 1 205 ? 5.413 4.233 -21.490 1.00 87.50 205 VAL A O 1
ATOM 1501 N N . ASP A 1 206 ? 7.508 5.034 -21.452 1.00 85.81 206 ASP A N 1
ATOM 1502 C CA . ASP A 1 206 ? 7.281 6.014 -20.386 1.00 85.81 206 ASP A CA 1
ATOM 1503 C C . ASP A 1 206 ? 6.780 7.372 -20.905 1.00 85.81 206 ASP A C 1
ATOM 1505 O O . ASP A 1 206 ? 6.923 7.712 -22.079 1.00 85.81 206 ASP A O 1
ATOM 1509 N N . PHE A 1 207 ? 6.206 8.176 -20.017 1.00 84.75 207 PHE A N 1
ATOM 1510 C CA . PHE A 1 207 ? 5.807 9.558 -20.257 1.00 84.75 207 PHE A CA 1
ATOM 1511 C C . PHE A 1 207 ? 5.970 10.357 -18.964 1.00 84.75 207 PHE A C 1
ATOM 1513 O O . PHE A 1 207 ? 5.433 9.981 -17.927 1.00 84.75 207 PHE A O 1
ATOM 1520 N N . GLY A 1 208 ? 6.697 11.470 -19.027 1.00 81.00 208 GLY A N 1
ATOM 1521 C CA . GLY A 1 208 ? 6.937 12.348 -17.882 1.00 81.00 208 GLY A CA 1
ATOM 1522 C C . GLY A 1 208 ? 7.863 11.767 -16.811 1.00 81.00 208 GLY A C 1
ATOM 1523 O O . GLY A 1 208 ? 7.800 12.217 -15.671 1.00 81.00 208 GLY A O 1
ATOM 1524 N N . GLY A 1 209 ? 8.676 10.758 -17.143 1.00 78.25 209 GLY A N 1
ATOM 1525 C CA . GLY A 1 209 ? 9.625 10.143 -16.207 1.00 78.25 209 GLY A CA 1
ATOM 1526 C C . GLY A 1 209 ? 8.969 9.286 -15.119 1.00 78.25 209 GLY A C 1
ATOM 1527 O O . GLY A 1 209 ? 9.601 8.979 -14.110 1.00 78.25 209 GLY A O 1
ATOM 1528 N N . ILE A 1 210 ? 7.693 8.919 -15.276 1.00 74.62 210 ILE A N 1
ATOM 1529 C CA . ILE A 1 210 ? 6.923 8.190 -14.256 1.00 74.62 210 ILE A CA 1
ATOM 1530 C C . ILE A 1 210 ? 7.522 6.798 -14.014 1.00 74.62 210 ILE A C 1
ATOM 1532 O O . ILE A 1 210 ? 7.499 6.295 -12.888 1.00 74.62 210 ILE A O 1
ATOM 1536 N N . MET A 1 211 ? 8.064 6.182 -15.064 1.00 72.44 211 MET A N 1
ATOM 1537 C CA . MET A 1 211 ? 8.615 4.828 -15.054 1.00 72.44 211 MET A CA 1
ATOM 1538 C C . MET A 1 211 ? 10.120 4.787 -15.353 1.00 72.44 211 MET A C 1
ATOM 1540 O O . MET A 1 211 ? 10.632 3.719 -15.678 1.00 72.44 211 MET A O 1
ATOM 1544 N N . GLU A 1 212 ? 10.848 5.900 -15.197 1.00 77.19 212 GLU A N 1
ATOM 1545 C CA . GLU A 1 212 ? 12.299 5.989 -15.463 1.00 77.19 212 GLU A CA 1
ATOM 1546 C C . GLU A 1 212 ? 13.111 4.902 -14.736 1.00 77.19 212 GLU A C 1
ATOM 1548 O O . GLU A 1 212 ? 14.085 4.370 -15.264 1.00 77.19 212 GLU A O 1
ATOM 1553 N N . GLY A 1 213 ? 12.652 4.470 -13.556 1.00 66.75 213 GLY A N 1
ATOM 1554 C CA . GLY A 1 213 ? 13.266 3.366 -12.811 1.00 66.75 213 GLY A CA 1
ATOM 1555 C C . GLY A 1 213 ? 13.322 2.025 -13.561 1.00 66.75 213 GLY A C 1
ATOM 1556 O O . GLY A 1 213 ? 14.137 1.180 -13.197 1.00 66.75 213 GLY A O 1
ATOM 1557 N N . MET A 1 214 ? 12.509 1.836 -14.608 1.00 70.38 214 MET A N 1
ATOM 1558 C CA . MET A 1 214 ? 12.405 0.585 -15.364 1.00 70.38 214 MET A CA 1
ATOM 1559 C C . MET A 1 214 ? 13.418 0.443 -16.511 1.00 70.38 214 MET A C 1
ATOM 1561 O O . MET A 1 214 ? 13.525 -0.651 -17.065 1.00 70.38 214 MET A O 1
ATOM 1565 N N . GLU A 1 215 ? 14.183 1.487 -16.859 1.00 76.88 215 GLU A N 1
ATOM 1566 C CA . GLU A 1 215 ? 15.092 1.484 -18.023 1.00 76.88 215 GLU A CA 1
ATOM 1567 C C . GLU A 1 215 ? 16.171 0.387 -17.983 1.00 76.88 215 GLU A C 1
ATOM 1569 O O . GLU A 1 215 ? 16.606 -0.097 -19.026 1.00 76.88 215 GLU A O 1
ATOM 1574 N N . GLY A 1 216 ? 16.560 -0.060 -16.785 1.00 70.19 216 GLY A N 1
ATOM 1575 C CA . GLY A 1 216 ? 17.564 -1.110 -16.585 1.00 70.19 216 GLY A CA 1
ATOM 1576 C C . GLY A 1 216 ? 17.023 -2.512 -16.288 1.00 70.19 216 GLY A C 1
ATOM 1577 O O . GLY A 1 216 ? 17.824 -3.422 -16.090 1.00 70.19 216 GLY A O 1
ATOM 1578 N N . GLU A 1 217 ? 15.704 -2.692 -16.204 1.00 67.12 217 GLU A N 1
ATOM 1579 C CA . GLU A 1 217 ? 15.090 -3.975 -15.817 1.00 67.12 217 GLU A CA 1
ATOM 1580 C C . GLU A 1 217 ? 14.041 -4.487 -16.802 1.00 67.12 217 GLU A C 1
ATOM 1582 O O . GLU A 1 217 ? 13.851 -5.698 -16.924 1.00 67.12 217 GLU A O 1
ATOM 1587 N N . ALA A 1 218 ? 13.353 -3.578 -17.493 1.00 78.94 218 ALA A N 1
ATOM 1588 C CA . ALA A 1 218 ? 12.486 -3.943 -18.596 1.00 78.94 218 ALA A CA 1
ATOM 1589 C C . ALA A 1 218 ? 13.307 -4.579 -19.723 1.00 78.94 218 ALA A C 1
ATOM 1591 O O . ALA A 1 218 ? 14.487 -4.270 -19.906 1.00 78.94 218 ALA A O 1
ATOM 1592 N N . LEU A 1 219 ? 12.661 -5.415 -20.535 1.00 84.19 219 LEU A N 1
ATOM 1593 C CA . LEU A 1 219 ? 13.291 -5.987 -21.725 1.00 84.19 219 LEU A CA 1
ATOM 1594 C C . LEU A 1 219 ? 13.826 -4.892 -22.657 1.00 84.19 219 LEU A C 1
ATOM 1596 O O . LEU A 1 219 ? 14.879 -5.038 -23.277 1.00 84.19 219 LEU A O 1
ATOM 1600 N N . ALA A 1 220 ? 13.078 -3.795 -22.751 1.00 85.62 220 ALA A N 1
ATOM 1601 C CA . ALA A 1 220 ? 13.507 -2.567 -23.387 1.00 85.62 220 ALA A CA 1
ATOM 1602 C C . ALA A 1 220 ? 12.719 -1.383 -22.820 1.00 85.62 220 ALA A C 1
ATOM 1604 O O . ALA A 1 220 ? 11.592 -1.543 -22.349 1.00 85.62 220 ALA A O 1
ATOM 1605 N N . TYR A 1 221 ? 13.288 -0.186 -22.909 1.00 90.31 221 TYR A N 1
ATOM 1606 C CA . TYR A 1 221 ? 12.675 1.038 -22.410 1.00 90.31 221 TYR A CA 1
ATOM 1607 C C . TYR A 1 221 ? 12.825 2.182 -23.410 1.00 90.31 221 TYR A C 1
ATOM 1609 O O . TYR A 1 221 ? 13.860 2.320 -24.067 1.00 90.31 221 TYR A O 1
ATOM 1617 N N . ARG A 1 222 ? 11.782 3.004 -23.532 1.00 91.38 222 ARG A N 1
ATOM 1618 C CA . ARG A 1 222 ? 11.812 4.255 -24.292 1.00 91.38 222 ARG A CA 1
ATOM 1619 C C . ARG A 1 222 ? 10.825 5.249 -23.692 1.00 91.38 222 ARG A C 1
ATOM 1621 O O . ARG A 1 222 ? 9.745 4.867 -23.263 1.00 91.38 222 ARG A O 1
ATOM 1628 N N . THR A 1 223 ? 11.159 6.534 -23.709 1.00 90.56 223 THR A N 1
ATOM 1629 C CA . THR A 1 223 ? 10.242 7.600 -23.282 1.00 90.56 223 THR A CA 1
ATOM 1630 C C . THR A 1 223 ? 9.554 8.263 -24.478 1.00 90.56 223 THR A C 1
ATOM 1632 O O . THR A 1 223 ? 10.158 8.439 -25.536 1.00 90.56 223 THR A O 1
ATOM 1635 N N . LEU A 1 224 ? 8.279 8.622 -24.318 1.00 87.75 224 LEU A N 1
ATOM 1636 C CA . LEU A 1 224 ? 7.517 9.458 -25.249 1.00 87.75 224 LEU A CA 1
ATOM 1637 C C . LEU A 1 224 ? 7.838 10.943 -25.067 1.00 87.75 224 LEU A C 1
ATOM 1639 O O . LEU A 1 224 ? 7.842 11.697 -26.033 1.00 87.75 224 LEU A O 1
ATOM 1643 N N . SER A 1 225 ? 8.074 11.355 -23.825 1.00 88.06 225 SER A N 1
ATOM 1644 C CA . SER A 1 225 ? 8.557 12.685 -23.465 1.00 88.06 225 SER A CA 1
ATOM 1645 C C . SER A 1 225 ? 9.069 12.630 -22.034 1.00 88.06 225 SER A C 1
ATOM 1647 O O . SER A 1 225 ? 8.292 12.364 -21.117 1.00 88.06 225 SER A O 1
ATOM 1649 N N . GLY A 1 226 ? 10.356 12.902 -21.820 1.00 81.94 226 GLY A N 1
ATOM 1650 C CA . GLY A 1 226 ? 10.938 12.905 -20.473 1.00 81.94 226 GLY A CA 1
ATOM 1651 C C . GLY A 1 226 ? 10.355 14.003 -19.577 1.00 81.94 226 GLY A C 1
ATOM 1652 O O . GLY A 1 226 ? 10.214 13.809 -18.376 1.00 81.94 226 GLY A O 1
ATOM 1653 N N . GLY A 1 227 ? 9.956 15.136 -20.168 1.00 82.62 227 GLY A N 1
ATOM 1654 C CA . GLY A 1 227 ? 9.345 16.265 -19.458 1.00 82.62 227 GLY A CA 1
ATOM 1655 C C . GLY A 1 227 ? 7.815 16.230 -19.382 1.00 82.62 227 GLY A C 1
ATOM 1656 O O . GLY A 1 227 ? 7.232 17.119 -18.768 1.00 82.62 227 GLY A O 1
ATOM 1657 N N . GLY A 1 228 ? 7.166 15.242 -20.008 1.00 82.50 228 GLY A N 1
ATOM 1658 C CA . GLY A 1 228 ? 5.704 15.154 -20.072 1.00 82.50 228 GLY A CA 1
ATOM 1659 C C . GLY A 1 228 ? 5.059 16.116 -21.079 1.00 82.50 228 GLY A C 1
ATOM 1660 O O . GLY A 1 228 ? 3.898 16.477 -20.916 1.00 82.50 228 GLY A O 1
ATOM 1661 N N . ASP A 1 229 ? 5.782 16.541 -22.120 1.00 86.75 229 ASP A N 1
ATOM 1662 C CA . ASP A 1 229 ? 5.241 17.373 -23.199 1.00 86.75 229 ASP A CA 1
ATOM 1663 C C . ASP A 1 229 ? 4.387 16.530 -24.160 1.00 86.75 229 ASP A C 1
ATOM 1665 O O . ASP A 1 229 ? 4.861 15.606 -24.831 1.00 86.75 229 ASP A O 1
ATOM 1669 N N . ALA A 1 230 ? 3.098 16.855 -24.250 1.00 83.06 230 ALA A N 1
ATOM 1670 C CA . ALA A 1 230 ? 2.156 16.119 -25.087 1.00 83.06 230 ALA A CA 1
ATOM 1671 C C . ALA A 1 230 ? 2.442 16.257 -26.593 1.00 83.06 230 ALA A C 1
ATOM 1673 O O . ALA A 1 230 ? 2.137 15.351 -27.375 1.00 83.06 230 ALA A O 1
ATOM 1674 N N . GLY A 1 231 ? 3.026 17.383 -27.014 1.00 81.69 231 GLY A N 1
ATOM 1675 C CA . GLY A 1 231 ? 3.375 17.643 -28.407 1.00 81.69 231 GLY A CA 1
ATOM 1676 C C . GLY A 1 231 ? 4.542 16.778 -28.879 1.00 81.69 231 GLY A C 1
ATOM 1677 O O . GLY A 1 231 ? 4.494 16.227 -29.978 1.00 81.69 231 GLY A O 1
ATOM 1678 N N . GLU A 1 232 ? 5.573 16.632 -28.051 1.00 85.38 232 GLU A N 1
ATOM 1679 C CA . GLU A 1 232 ? 6.684 15.700 -28.234 1.00 85.38 232 GLU A CA 1
ATOM 1680 C C . GLU A 1 232 ? 6.170 14.263 -28.285 1.00 85.38 232 GLU A C 1
ATOM 1682 O O . GLU A 1 232 ? 6.354 13.590 -29.304 1.00 85.38 232 GLU A O 1
ATOM 1687 N N . ALA A 1 233 ? 5.420 13.848 -27.259 1.00 85.69 233 ALA A N 1
ATOM 1688 C CA . ALA A 1 233 ? 4.843 12.512 -27.184 1.00 85.69 233 ALA A CA 1
ATOM 1689 C C . ALA A 1 233 ? 3.989 12.186 -28.418 1.00 85.69 233 ALA A C 1
ATOM 1691 O O . ALA A 1 233 ? 4.135 11.123 -29.019 1.00 85.69 233 ALA A O 1
ATOM 1692 N N . GLY A 1 234 ? 3.150 13.123 -28.866 1.00 83.88 234 GLY A N 1
ATOM 1693 C CA . GLY A 1 234 ? 2.311 12.959 -30.052 1.00 83.88 234 GLY A CA 1
ATOM 1694 C C . GLY A 1 234 ? 3.084 12.776 -31.363 1.00 83.88 234 GLY A C 1
ATOM 1695 O O . GLY A 1 234 ? 2.572 12.109 -32.263 1.00 83.88 234 GLY A O 1
ATOM 1696 N N . ARG A 1 235 ? 4.301 13.326 -31.486 1.00 85.75 235 ARG A N 1
ATOM 1697 C CA . ARG A 1 235 ? 5.150 13.157 -32.683 1.00 85.75 235 ARG A CA 1
ATOM 1698 C C . ARG A 1 235 ? 5.791 11.775 -32.744 1.00 85.75 235 ARG A C 1
ATOM 1700 O O . ARG A 1 235 ? 5.919 11.232 -33.837 1.00 85.75 235 ARG A O 1
ATOM 1707 N N . VAL A 1 236 ? 6.171 11.219 -31.594 1.00 88.38 236 VAL A N 1
ATOM 1708 C CA . VAL A 1 236 ? 6.968 9.982 -31.521 1.00 88.38 236 VAL A CA 1
ATOM 1709 C C . VAL A 1 236 ? 6.153 8.739 -31.161 1.00 88.38 236 VAL A C 1
ATOM 1711 O O . VAL A 1 236 ? 6.639 7.629 -31.343 1.00 88.38 236 VAL A O 1
ATOM 1714 N N . VAL A 1 237 ? 4.903 8.884 -30.701 1.00 86.62 237 VAL A N 1
ATOM 1715 C CA . VAL A 1 237 ? 4.092 7.764 -30.180 1.00 86.62 237 VAL A CA 1
ATOM 1716 C C . VAL A 1 237 ? 3.997 6.572 -31.131 1.00 86.62 237 VAL A C 1
ATOM 1718 O O . VAL A 1 237 ? 4.194 5.442 -30.700 1.00 86.62 237 VAL A O 1
ATOM 1721 N N . TYR A 1 238 ? 3.763 6.785 -32.427 1.00 85.50 238 TYR A N 1
ATOM 1722 C CA . TYR A 1 238 ? 3.665 5.671 -33.377 1.00 85.50 238 TYR A CA 1
ATOM 1723 C C . TYR A 1 238 ? 5.009 5.005 -33.659 1.00 85.50 238 TYR A C 1
ATOM 1725 O O . TYR A 1 238 ? 5.060 3.789 -33.809 1.00 85.50 238 TYR A O 1
ATOM 1733 N N . GLU A 1 239 ? 6.086 5.784 -33.737 1.00 87.81 239 GLU A N 1
ATOM 1734 C CA . GLU A 1 239 ? 7.433 5.245 -33.925 1.00 87.81 239 GLU A CA 1
ATOM 1735 C C . GLU A 1 239 ? 7.854 4.418 -32.707 1.00 87.81 239 GLU A C 1
ATOM 1737 O O . GLU A 1 239 ? 8.361 3.309 -32.853 1.00 87.81 239 GLU A O 1
ATOM 1742 N N . THR A 1 240 ? 7.568 4.915 -31.504 1.00 88.44 240 THR A N 1
ATOM 1743 C CA . THR A 1 240 ? 7.832 4.210 -30.249 1.00 88.44 240 THR A CA 1
ATOM 1744 C C . THR A 1 240 ? 7.001 2.937 -30.118 1.00 88.44 240 THR A C 1
ATOM 1746 O O . THR A 1 240 ? 7.543 1.905 -29.738 1.00 88.44 240 THR A O 1
ATOM 1749 N N . LEU A 1 241 ? 5.716 2.954 -30.477 1.00 85.31 241 LEU A N 1
ATOM 1750 C CA . LEU A 1 241 ? 4.887 1.745 -30.436 1.00 85.31 241 LEU A CA 1
ATOM 1751 C C . LEU A 1 241 ? 5.344 0.697 -31.462 1.00 85.31 241 LEU A C 1
ATOM 1753 O O . LEU A 1 241 ? 5.440 -0.474 -31.116 1.00 85.31 241 LEU A O 1
ATOM 1757 N N . ARG A 1 242 ? 5.703 1.109 -32.686 1.00 86.75 242 ARG A N 1
ATOM 1758 C CA . ARG A 1 242 ? 6.280 0.195 -33.690 1.00 86.75 242 ARG A CA 1
ATOM 1759 C C . ARG A 1 242 ? 7.596 -0.407 -33.224 1.00 86.75 242 ARG A C 1
ATOM 1761 O O . ARG A 1 242 ? 7.807 -1.601 -33.368 1.00 86.75 242 ARG A O 1
ATOM 1768 N N . TRP A 1 243 ? 8.459 0.410 -32.631 1.00 92.50 243 TRP A N 1
ATOM 1769 C CA . TRP A 1 243 ? 9.687 -0.086 -32.029 1.00 92.50 243 TRP A CA 1
ATOM 1770 C C . TRP A 1 243 ? 9.401 -1.134 -30.947 1.00 92.50 243 TRP A C 1
ATOM 1772 O O . TRP A 1 243 ? 10.071 -2.160 -30.923 1.00 92.50 243 TRP A O 1
ATOM 1782 N N . ALA A 1 244 ? 8.399 -0.911 -30.091 1.00 87.12 244 ALA A N 1
ATOM 1783 C CA . ALA A 1 244 ? 8.040 -1.858 -29.040 1.00 87.12 244 ALA A CA 1
ATOM 1784 C C . ALA A 1 244 ? 7.583 -3.219 -29.601 1.00 87.12 244 ALA A C 1
ATOM 1786 O O . ALA A 1 244 ? 7.927 -4.250 -29.029 1.00 87.12 244 ALA A O 1
ATOM 1787 N N . GLU A 1 245 ? 6.880 -3.234 -30.741 1.00 84.56 245 GLU A N 1
ATOM 1788 C CA . GLU A 1 245 ? 6.496 -4.464 -31.459 1.00 84.56 245 GLU A CA 1
ATOM 1789 C C . GLU A 1 245 ? 7.703 -5.235 -32.028 1.00 84.56 245 GLU A C 1
ATOM 1791 O O . GLU A 1 245 ? 7.641 -6.453 -32.194 1.00 84.56 245 GLU A O 1
ATOM 1796 N N . GLU A 1 246 ? 8.805 -4.544 -32.330 1.00 90.38 246 GLU A N 1
ATOM 1797 C CA . GLU A 1 246 ? 10.021 -5.134 -32.904 1.00 90.38 246 GLU A CA 1
ATOM 1798 C C . GLU A 1 246 ? 10.985 -5.696 -31.844 1.00 90.38 246 GLU A C 1
ATOM 1800 O O . GLU A 1 246 ? 11.929 -6.424 -32.180 1.00 90.38 246 GLU A O 1
ATOM 1805 N N . VAL A 1 247 ? 10.767 -5.397 -30.558 1.00 88.69 247 VAL A N 1
ATOM 1806 C CA . VAL A 1 247 ? 11.616 -5.904 -29.474 1.00 88.69 247 VAL A CA 1
ATOM 1807 C C . VAL A 1 247 ? 11.439 -7.418 -29.344 1.00 88.69 247 VAL A C 1
ATOM 1809 O O . VAL A 1 247 ? 10.411 -7.935 -28.910 1.00 88.69 247 VAL A O 1
ATOM 1812 N N . THR A 1 248 ? 12.485 -8.161 -29.705 1.00 88.75 248 THR A N 1
ATOM 1813 C CA . THR A 1 248 ? 12.470 -9.627 -29.655 1.00 88.75 248 THR A CA 1
ATOM 1814 C C . THR A 1 248 ? 12.349 -10.120 -28.214 1.00 88.75 248 THR A C 1
ATOM 1816 O O . THR A 1 248 ? 13.177 -9.785 -27.373 1.00 88.75 248 THR A O 1
ATOM 1819 N N . GLY A 1 249 ? 11.345 -10.959 -27.949 1.00 81.62 249 GLY A N 1
ATOM 1820 C CA . GLY A 1 249 ? 11.058 -11.499 -26.614 1.00 81.62 249 GLY A CA 1
ATOM 1821 C C . GLY A 1 249 ? 10.020 -10.699 -25.825 1.00 81.62 249 GLY A C 1
ATOM 1822 O O . GLY A 1 249 ? 9.602 -11.156 -24.763 1.00 81.62 249 GLY A O 1
ATOM 1823 N N . ALA A 1 250 ? 9.567 -9.554 -26.349 1.00 82.50 250 ALA A N 1
ATOM 1824 C CA . ALA A 1 250 ? 8.522 -8.762 -25.720 1.00 82.50 250 ALA A CA 1
ATOM 1825 C C . ALA A 1 250 ? 7.183 -9.508 -25.759 1.00 82.50 250 ALA A C 1
ATOM 1827 O O . ALA A 1 250 ? 6.715 -9.915 -26.825 1.00 82.50 250 ALA A O 1
ATOM 1828 N N . LYS A 1 251 ? 6.556 -9.673 -24.594 1.00 80.75 251 LYS A N 1
ATOM 1829 C CA . LYS A 1 251 ? 5.180 -10.175 -24.456 1.00 80.75 251 LYS A CA 1
ATOM 1830 C C . LYS A 1 251 ? 4.200 -9.090 -24.032 1.00 80.75 251 LYS A C 1
ATOM 1832 O O . LYS A 1 251 ? 3.008 -9.213 -24.304 1.00 80.75 251 LYS A O 1
ATOM 1837 N N . TRP A 1 252 ? 4.698 -8.039 -23.388 1.00 76.94 252 TRP A N 1
ATOM 1838 C CA . TRP A 1 252 ? 3.887 -6.970 -22.818 1.00 76.94 252 TRP A CA 1
ATOM 1839 C C . TRP A 1 252 ? 4.457 -5.598 -23.178 1.00 76.94 252 TRP A C 1
ATOM 1841 O O . TRP A 1 252 ? 5.671 -5.440 -23.297 1.00 76.94 252 TRP A O 1
ATOM 1851 N N . ILE A 1 253 ? 3.580 -4.598 -23.304 1.00 79.69 253 ILE A N 1
ATOM 1852 C CA . ILE A 1 253 ? 3.957 -3.182 -23.363 1.00 79.69 253 ILE A CA 1
ATOM 1853 C C . ILE A 1 253 ? 3.347 -2.495 -22.139 1.00 79.69 253 ILE A C 1
ATOM 1855 O O . ILE A 1 253 ? 2.124 -2.485 -21.986 1.00 79.69 253 ILE A O 1
ATOM 1859 N N . ALA A 1 254 ? 4.184 -1.939 -21.266 1.00 77.88 254 ALA A N 1
ATOM 1860 C CA . ALA A 1 254 ? 3.757 -1.155 -20.112 1.00 77.88 254 ALA A CA 1
ATOM 1861 C C . ALA A 1 254 ? 3.807 0.341 -20.433 1.00 77.88 254 ALA A C 1
ATOM 1863 O O . ALA A 1 254 ? 4.800 0.846 -20.957 1.00 77.88 254 ALA A O 1
ATOM 1864 N N . LEU A 1 255 ? 2.722 1.039 -20.106 1.00 78.25 255 LEU A N 1
ATOM 1865 C CA . LEU A 1 255 ? 2.506 2.462 -20.361 1.00 78.25 255 LEU A CA 1
ATOM 1866 C C . LEU A 1 255 ? 1.960 3.108 -19.078 1.00 78.25 255 LEU A C 1
ATOM 1868 O O . LEU A 1 255 ? 1.212 2.444 -18.352 1.00 78.25 255 LEU A O 1
ATOM 1872 N N . PRO A 1 256 ? 2.278 4.380 -18.786 1.00 71.94 256 PRO A N 1
ATOM 1873 C CA . PRO A 1 256 ? 1.749 5.049 -17.606 1.00 71.94 256 PRO A CA 1
ATOM 1874 C C . PRO A 1 256 ? 0.252 5.337 -17.786 1.00 71.94 256 PRO A C 1
ATOM 1876 O O . PRO A 1 256 ? -0.219 5.569 -18.904 1.00 71.94 256 PRO A O 1
ATOM 1879 N N . ASP A 1 257 ? -0.512 5.359 -16.688 1.00 71.06 257 ASP A N 1
ATOM 1880 C CA . ASP A 1 257 ? -1.940 5.696 -16.744 1.00 71.06 257 ASP A CA 1
ATOM 1881 C C . ASP A 1 257 ? -2.145 7.199 -16.979 1.00 71.06 257 ASP A C 1
ATOM 1883 O O . ASP A 1 257 ? -2.333 8.003 -16.059 1.00 71.06 257 ASP A O 1
ATOM 1887 N N . LEU A 1 258 ? -2.147 7.574 -18.255 1.00 70.56 258 LEU A N 1
ATOM 1888 C CA . LEU A 1 258 ? -2.320 8.952 -18.690 1.00 70.56 258 LEU A CA 1
ATOM 1889 C C . LEU A 1 258 ? -3.711 9.519 -18.366 1.00 70.56 258 LEU A C 1
ATOM 1891 O O . LEU A 1 258 ? -3.879 10.735 -18.388 1.00 70.56 258 LEU A O 1
ATOM 1895 N N . ARG A 1 259 ? -4.719 8.706 -18.008 1.00 65.62 259 ARG A N 1
ATOM 1896 C CA . ARG A 1 259 ? -6.058 9.216 -17.631 1.00 65.62 259 ARG A CA 1
ATOM 1897 C C . ARG A 1 259 ? -6.018 10.097 -16.386 1.00 65.62 259 ARG A C 1
ATOM 1899 O O . ARG A 1 259 ? -6.921 10.895 -16.174 1.00 65.62 259 ARG A O 1
ATOM 1906 N N . ARG A 1 260 ? -4.970 9.959 -15.572 1.00 59.84 260 ARG A N 1
ATOM 1907 C CA . ARG A 1 260 ? -4.762 10.740 -14.346 1.00 59.84 260 ARG A CA 1
ATOM 1908 C C . ARG A 1 260 ? -4.009 12.048 -14.588 1.00 59.84 260 ARG A C 1
ATOM 1910 O O . ARG A 1 260 ? -3.856 12.827 -13.652 1.00 59.84 260 ARG A O 1
ATOM 1917 N N . VAL A 1 261 ? -3.543 12.275 -15.817 1.00 67.31 261 VAL A N 1
ATOM 1918 C CA . VAL A 1 261 ? -2.928 13.532 -16.244 1.00 67.31 261 VAL A CA 1
ATOM 1919 C C . VAL A 1 261 ? -4.044 14.484 -16.677 1.00 67.31 261 VAL A C 1
ATOM 1921 O O . VAL A 1 261 ? -4.708 14.247 -17.691 1.00 67.31 261 VAL A O 1
ATOM 1924 N N . ASP A 1 262 ? -4.254 15.529 -15.875 1.00 66.50 262 ASP A N 1
ATOM 1925 C CA . ASP A 1 262 ? -5.255 16.588 -16.073 1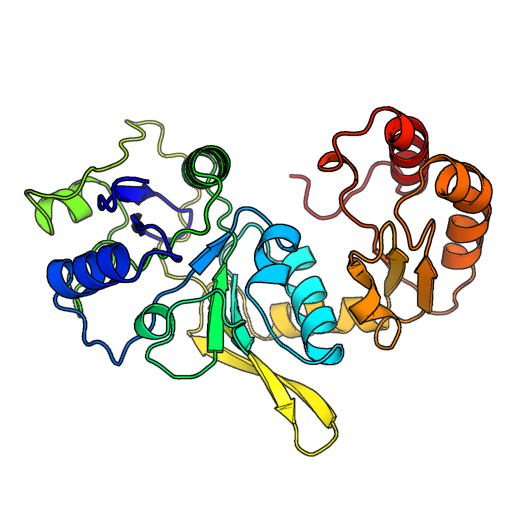.00 66.50 262 ASP A CA 1
ATOM 1926 C C . ASP A 1 262 ? -4.738 17.640 -17.072 1.00 66.50 262 ASP A C 1
ATOM 1928 O O . ASP A 1 262 ? -4.469 18.789 -16.727 1.00 66.50 262 ASP A O 1
ATOM 1932 N N . ASP A 1 263 ? -4.498 17.195 -18.307 1.00 72.69 263 ASP A N 1
ATOM 1933 C CA . ASP A 1 263 ? -4.053 18.029 -19.423 1.00 72.69 263 ASP A CA 1
ATOM 1934 C C . ASP A 1 263 ? -4.745 17.568 -20.714 1.00 72.69 263 ASP A C 1
ATOM 1936 O O . ASP A 1 263 ? -4.501 16.464 -21.217 1.00 72.69 263 ASP A O 1
ATOM 1940 N N . GLU A 1 264 ? -5.612 18.427 -21.256 1.00 75.00 264 GLU A N 1
ATOM 1941 C CA . GLU A 1 264 ? -6.357 18.173 -22.496 1.00 75.00 264 GLU A CA 1
ATOM 1942 C C . GLU A 1 264 ? -5.431 17.908 -23.692 1.00 75.00 264 GLU A C 1
ATOM 1944 O O . GLU A 1 264 ? -5.804 17.193 -24.625 1.00 75.00 264 GLU A O 1
ATOM 1949 N N . SER A 1 265 ? -4.202 18.434 -23.673 1.00 76.25 265 SER A N 1
ATOM 1950 C CA . SER A 1 265 ? -3.235 18.221 -24.750 1.00 76.25 265 SER A CA 1
ATOM 1951 C C . SER A 1 265 ? -2.760 16.765 -24.840 1.00 76.25 265 SER A C 1
ATOM 1953 O O . SER A 1 265 ? -2.382 16.306 -25.924 1.00 76.25 265 SER A O 1
ATOM 1955 N N . VAL A 1 266 ? -2.852 16.001 -23.743 1.00 79.00 266 VAL A N 1
ATOM 1956 C CA . VAL A 1 266 ? -2.430 14.593 -23.672 1.00 79.00 266 VAL A CA 1
ATOM 1957 C C . VAL A 1 266 ? -3.499 13.650 -24.233 1.00 79.00 266 VAL A C 1
ATOM 1959 O O . VAL A 1 266 ? -3.164 12.538 -24.635 1.00 79.00 266 VAL A O 1
ATOM 1962 N N . GLU A 1 267 ? -4.765 14.069 -24.362 1.00 79.25 267 GLU A N 1
ATOM 1963 C CA . GLU A 1 267 ? -5.876 13.223 -24.848 1.00 79.25 267 GLU A CA 1
ATOM 1964 C C . GLU A 1 267 ? -5.592 12.569 -26.208 1.00 79.25 267 GLU A C 1
ATOM 1966 O O . GLU A 1 267 ? -5.867 11.386 -26.422 1.00 79.25 267 GLU A O 1
ATOM 1971 N N . GLY A 1 268 ? -4.945 13.302 -27.118 1.00 78.19 268 GLY A N 1
ATOM 1972 C CA . GLY A 1 268 ? -4.536 12.756 -28.412 1.00 78.19 268 GLY A CA 1
ATOM 1973 C C . GLY A 1 268 ? -3.466 11.663 -28.305 1.00 78.19 268 GLY A C 1
ATOM 1974 O O . GLY A 1 268 ? -3.365 10.812 -29.185 1.00 78.19 268 GLY A O 1
ATOM 1975 N N . VAL A 1 269 ? -2.640 11.670 -27.260 1.00 80.19 269 VAL A N 1
ATOM 1976 C CA . VAL A 1 269 ? -1.672 10.601 -26.967 1.00 80.19 269 VAL A CA 1
ATOM 1977 C C . VAL A 1 269 ? -2.392 9.414 -26.315 1.00 80.19 269 VAL A C 1
ATOM 1979 O O . VAL A 1 269 ? -2.159 8.275 -26.725 1.00 80.19 269 VAL A O 1
ATOM 1982 N N . LYS A 1 270 ? -3.336 9.676 -25.395 1.00 76.50 270 LYS A N 1
ATOM 1983 C CA . LYS A 1 270 ? -4.170 8.654 -24.726 1.00 76.50 270 LYS A CA 1
ATOM 1984 C C . LYS A 1 270 ? -4.929 7.790 -25.730 1.00 76.50 270 LYS A C 1
ATOM 1986 O O . LYS A 1 270 ? -4.796 6.568 -25.700 1.00 76.50 270 LYS A O 1
ATOM 1991 N N . ASP A 1 271 ? -5.672 8.411 -26.649 1.00 77.00 271 ASP A N 1
ATOM 1992 C CA . ASP A 1 271 ? -6.467 7.697 -27.662 1.00 77.00 271 ASP A CA 1
ATOM 1993 C C . ASP A 1 271 ? -5.594 6.791 -28.546 1.00 77.00 271 ASP A C 1
ATOM 1995 O O . ASP A 1 271 ? -5.959 5.653 -28.843 1.00 77.00 271 ASP A O 1
ATOM 1999 N N . ARG A 1 272 ? -4.399 7.256 -28.926 1.00 77.19 272 ARG A N 1
ATOM 2000 C CA . ARG A 1 272 ? -3.482 6.489 -29.783 1.00 77.19 272 ARG A CA 1
ATOM 2001 C C . ARG A 1 272 ? -2.909 5.270 -29.072 1.00 77.19 272 ARG A C 1
ATOM 2003 O O . ARG A 1 272 ? -2.894 4.190 -29.658 1.00 77.19 272 ARG A O 1
ATOM 2010 N N . ILE A 1 273 ? -2.478 5.438 -27.822 1.00 75.94 273 ILE A N 1
ATOM 2011 C CA . ILE A 1 273 ? -1.984 4.340 -26.981 1.00 75.94 273 ILE A CA 1
ATOM 2012 C C . ILE A 1 273 ? -3.097 3.313 -26.747 1.00 75.94 273 ILE A C 1
ATOM 2014 O O . ILE A 1 273 ? -2.888 2.115 -26.934 1.00 75.94 273 ILE A O 1
ATOM 2018 N N . TRP A 1 274 ? -4.301 3.781 -26.415 1.00 72.12 274 TRP A N 1
ATOM 2019 C CA . TRP A 1 274 ? -5.464 2.927 -26.185 1.00 72.12 274 TRP A CA 1
ATOM 2020 C C . TRP A 1 274 ? -5.811 2.060 -27.402 1.00 72.12 274 TRP A C 1
ATOM 2022 O O . TRP A 1 274 ? -6.025 0.851 -27.282 1.00 72.12 274 TRP A O 1
ATOM 2032 N N . ARG A 1 275 ? -5.825 2.661 -28.598 1.00 72.44 275 ARG A N 1
ATOM 2033 C CA . ARG A 1 275 ? -6.084 1.934 -29.851 1.00 72.44 275 ARG A CA 1
ATOM 2034 C C . ARG A 1 275 ? -4.986 0.928 -30.179 1.00 72.44 275 ARG A C 1
ATOM 2036 O O . ARG A 1 275 ? -5.304 -0.151 -30.669 1.00 72.44 275 ARG A O 1
ATOM 2043 N N . ALA A 1 276 ? -3.725 1.257 -29.902 1.00 69.06 276 ALA A N 1
ATOM 2044 C CA . ALA A 1 276 ? -2.608 0.338 -30.106 1.00 69.06 276 ALA A CA 1
ATOM 2045 C C . ALA A 1 276 ? -2.689 -0.888 -29.182 1.00 69.06 276 ALA A C 1
ATOM 2047 O O . ALA A 1 276 ? -2.426 -2.004 -29.617 1.00 69.06 276 ALA A O 1
ATOM 2048 N N . ALA A 1 277 ? -3.172 -0.714 -27.949 1.00 64.44 277 ALA A N 1
ATOM 2049 C CA . ALA A 1 277 ? -3.426 -1.809 -27.011 1.00 64.44 277 ALA A CA 1
ATOM 2050 C C . ALA A 1 277 ? -4.664 -2.664 -27.364 1.00 64.44 277 ALA A C 1
ATOM 2052 O O . ALA A 1 277 ? -5.103 -3.483 -26.559 1.00 64.44 277 ALA A O 1
ATOM 2053 N N . SER A 1 278 ? -5.278 -2.470 -28.541 1.00 62.94 278 SER A N 1
ATOM 2054 C CA . SER A 1 278 ? -6.547 -3.107 -28.935 1.00 62.94 278 SER A CA 1
ATOM 2055 C C . SER A 1 278 ? -7.682 -2.896 -27.918 1.00 62.94 278 SER A C 1
ATOM 2057 O O . SER A 1 278 ? -8.613 -3.696 -27.848 1.00 62.94 278 SER A O 1
ATOM 2059 N N . GLY A 1 279 ? -7.604 -1.829 -27.113 1.00 58.34 279 GLY A N 1
ATOM 2060 C CA . GLY A 1 279 ? -8.533 -1.561 -26.014 1.00 58.34 279 GLY A CA 1
ATOM 2061 C C . GLY A 1 279 ? -8.455 -2.548 -24.843 1.00 58.34 279 GLY A C 1
ATOM 2062 O O . GLY A 1 279 ? -9.399 -2.628 -24.063 1.00 58.34 279 GLY A O 1
ATOM 2063 N N . ILE A 1 280 ? -7.373 -3.323 -24.724 1.00 54.84 280 ILE A N 1
ATOM 2064 C CA . ILE A 1 280 ? -7.156 -4.266 -23.624 1.00 54.84 280 ILE A CA 1
ATOM 2065 C C . ILE A 1 280 ? -6.100 -3.679 -22.688 1.00 54.84 280 ILE A C 1
ATOM 2067 O O . ILE A 1 280 ? -4.917 -3.643 -23.018 1.00 54.84 280 ILE A O 1
ATOM 2071 N N . VAL A 1 281 ? -6.520 -3.255 -21.495 1.00 58.69 281 VAL A N 1
ATOM 2072 C CA . VAL A 1 281 ? -5.622 -2.803 -20.422 1.00 58.69 281 VAL A CA 1
ATOM 2073 C C . VAL A 1 281 ? -5.784 -3.729 -19.216 1.00 58.69 281 VAL A C 1
ATOM 2075 O O . VAL A 1 281 ? -6.881 -3.909 -18.684 1.00 58.69 281 VAL A O 1
ATOM 2078 N N . LYS A 1 282 ? -4.684 -4.362 -18.789 1.00 49.44 282 LYS A N 1
ATOM 2079 C CA . LYS A 1 282 ? -4.650 -5.242 -17.606 1.00 49.44 282 LYS A CA 1
ATOM 2080 C C . LYS A 1 282 ? -4.999 -4.382 -16.376 1.00 49.44 282 LYS A C 1
ATOM 2082 O O . LYS A 1 282 ? -4.321 -3.395 -16.118 1.00 49.44 282 LYS A O 1
ATOM 2087 N N . GLY A 1 283 ? -6.082 -4.719 -15.668 1.00 44.66 283 GLY A N 1
ATOM 2088 C CA . GLY A 1 283 ? -6.631 -3.917 -14.558 1.00 44.66 283 GLY A CA 1
ATOM 2089 C C . GLY A 1 283 ? -8.043 -3.365 -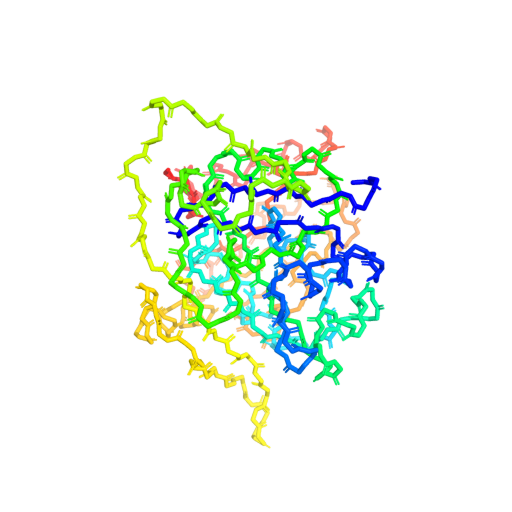14.793 1.00 44.66 283 GLY A C 1
ATOM 2090 O O . GLY A 1 283 ? -8.634 -2.820 -13.865 1.00 44.66 283 GLY A O 1
ATOM 2091 N N . GLU A 1 284 ? -8.611 -3.540 -15.990 1.00 38.94 284 GLU A N 1
ATOM 2092 C CA . GLU A 1 284 ? -10.029 -3.274 -16.258 1.00 38.94 284 GLU A CA 1
ATOM 2093 C C . GLU A 1 284 ? -10.858 -4.565 -16.235 1.00 38.94 284 GLU A C 1
ATOM 2095 O O . GLU A 1 284 ? -10.985 -5.268 -17.240 1.00 38.94 284 GLU A O 1
ATOM 2100 N N . LYS A 1 285 ? -11.415 -4.867 -15.057 1.00 31.94 285 LYS A N 1
ATOM 2101 C CA . LYS A 1 285 ? -12.697 -5.551 -14.845 1.00 31.94 285 LYS A CA 1
ATOM 2102 C C . LYS A 1 285 ? -13.310 -5.070 -13.538 1.00 31.94 285 LYS A C 1
ATOM 2104 O O . LYS A 1 285 ? -12.544 -4.953 -12.558 1.00 31.94 285 LYS A O 1
#

Foldseek 3Di:
DPLAWAFDAFLEFTWTKGFQQDPSSLVCVCVLQVNDLQDAFAKEALALLRCVQQADAALQVNLLSVLCCLQAPQHQEKEKHQTDPSGDCSRVSVPRIHIYHYTPDPRVSVVNVVVVGIIGIDFLAHPPDDGHNDQVRNCVRDVDRYHYDDPDPPPPDSRLHHHGFYWYWDQDPVRHIDIDTPDDGPCDPVNSVVSLVLQCQEEEEEACCSSVSSCVGHLHYDYLYVNRDLVSNLVCVVVSLVVRVVRPSHPYYDYDPCVPPPDPSNVSVVVVVCVSVVVDRRPDD

InterPro domains:
  IPR006070 Threonylcarbamoyl-AMP synthase-like domain [PF01300] (3-185)
  IPR006070 Threonylcarbamoyl-AMP synthase-like domain [PS51163] (1-187)
  IPR006070 Threonylcarbamoyl-AMP synthase-like domain [TIGR00057] (3-190)
  IPR010923 tRNA threonylcarbamoyladenosine biosynthesis protein SUA5 [PIRSF004930] (2-280)
  IPR017945 DHBP synthase RibB-like alpha/beta domain superfamily [SSF55821] (2-190)
  IPR050156 Threonylcarbamoyl-AMP synthase, SUA5 [PTHR17490] (2-192)

Solvent-accessible surface area (backbone atoms only — not comparable to full-atom values): 15484 Å² total; per-residue (Å²): 132,86,56,58,45,34,34,38,56,44,35,30,37,25,17,39,27,22,44,41,71,36,63,69,19,46,51,50,51,31,62,74,22,66,40,60,68,80,60,56,44,40,33,34,30,86,42,70,76,72,41,53,76,47,41,58,63,60,44,69,58,48,34,56,46,53,31,44,37,60,72,40,44,62,26,57,47,28,45,28,37,38,35,17,88,69,50,40,51,75,42,28,37,67,67,59,34,37,37,37,31,22,61,58,24,67,70,39,40,53,51,42,63,73,62,77,53,47,29,25,38,41,61,34,33,45,60,93,54,77,73,18,77,47,67,66,50,30,42,72,66,42,81,65,92,53,49,70,63,79,67,70,91,69,66,76,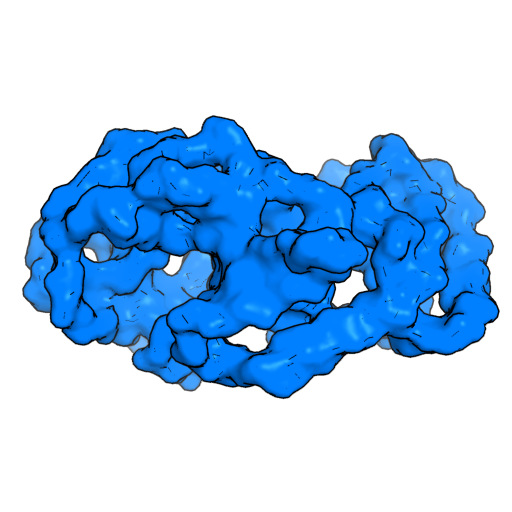85,62,63,69,69,47,63,51,11,31,35,36,58,45,72,43,99,86,71,46,83,42,79,44,78,81,35,87,37,89,60,41,71,70,55,55,51,51,32,51,56,50,35,59,23,15,26,37,44,29,53,42,53,76,51,60,47,29,58,86,56,28,63,38,58,48,69,39,20,68,83,52,46,39,70,55,21,55,72,39,45,66,61,53,52,53,50,52,75,65,43,86,76,52,80,43,78,47,65,69,77,58,89,77,53,97,47,82,68,38,50,71,44,47,56,52,54,41,58,72,47,72,72,64,60,88,81,78,127

Mean predicted aligned error: 9.89 Å

Secondary structure (DSSP, 8-state):
--S--EEE--SSS-EEEEETT-HHHHHHHHHHHT--TTSPPEEE-SSHHHHGGGB---HHHHHHHHHHHHHH-SSSEEEEEEBPTTS-HHHHTTSSEEEEE----HHHHHHHHHH-S-EE--BSS-TTSPPP-SHHHHHHH-SSS-EE---GGG--S----SPPEEEEEEE-TTS-EEEEEEE--SS-HHHHHHHHHHHHTEEEEESTTTTGGGTTTSSEEEES-TT--HHHHHHHHHHHHHHHHHSTT--EEE---GGG---GGGHHHHHHHHHHTTT--TT--

pLDDT: mean 85.44, std 12.16, range [31.94, 98.5]

Organism: NCBI:txid2557542

Nearest PDB structures (foldseek):
  6f89-assembly1_A  TM=6.267E-01  e=1.855E-20  Pyrococcus abyssi GE5
  6f89-assembly2_B  TM=6.335E-01  e=1.912E-19  Pyrococcus abyssi GE5
  3aje-assembly1_A  TM=6.179E-01  e=3.920E-19  Sulfurisphaera tokodaii str. 7
  2eqa-assembly1_A  TM=6.124E-01  e=1.222E-18  Sulfurisphaera tokodaii
  6f8y-assembly4_D  TM=6.198E-01  e=4.291E-18  Pyrococcus abyssi GE5